Protein AF-A0A8B8KRL4-F1 (afdb_monomer_lite)

pLDDT: mean 75.03, std 17.16, range [32.97, 96.25]

Radius of gyration: 30.26 Å; chains: 1; bounding box: 54×39×83 Å

Foldseek 3Di:
DDPVLVVQLVVCVVVVHDLVVSLVVLCVVQVHNVSSVDDSVVNVVVVVVVVVPPCVVVVVVVVVLVVVCVVAVQKDWDADPPDRPDIDIDGPVVVVLCVLPPPDDDDLDDDDAPLPQPQPPDPPDRSVVSVSVVLVVCCVLVVDSQLSVLVCCLVVPNDDPVRSVVSLVCSCVVSVVVVVPVSVVVVVSSVD

Organism: Abrus precatorius (NCBI:txid3816)

Structure (mmCIF, N/CA/C/O backbone):
data_AF-A0A8B8KRL4-F1
#
_entry.id   AF-A0A8B8KRL4-F1
#
loop_
_atom_site.group_PDB
_atom_site.id
_atom_site.type_symbol
_atom_site.label_atom_id
_atom_site.label_alt_id
_atom_site.label_comp_id
_atom_site.label_asym_id
_atom_site.label_entity_id
_atom_site.label_seq_id
_atom_site.pdbx_PDB_ins_code
_atom_site.Cartn_x
_atom_site.Cartn_y
_atom_site.Cartn_z
_atom_site.occupancy
_atom_site.B_iso_or_equiv
_atom_site.auth_seq_id
_atom_site.auth_comp_id
_atom_site.auth_asym_id
_atom_site.auth_atom_id
_atom_site.pdbx_PDB_model_num
ATOM 1 N N . MET A 1 1 ? 15.594 -4.880 -42.225 1.00 87.44 1 MET A N 1
ATOM 2 C CA . MET A 1 1 ? 16.663 -5.441 -41.367 1.00 87.44 1 MET A CA 1
ATOM 3 C C . MET A 1 1 ? 16.583 -6.958 -41.417 1.00 87.44 1 MET A C 1
ATOM 5 O O . MET A 1 1 ? 15.527 -7.493 -41.097 1.00 87.44 1 MET A O 1
ATOM 9 N N . ASN A 1 2 ? 17.639 -7.628 -41.880 1.00 91.00 2 ASN A N 1
ATOM 10 C CA . ASN A 1 2 ? 17.651 -9.090 -42.008 1.00 91.00 2 ASN A CA 1
ATOM 11 C C . ASN A 1 2 ? 18.110 -9.773 -40.698 1.00 91.00 2 ASN A C 1
ATOM 13 O O . ASN A 1 2 ? 18.531 -9.111 -39.747 1.00 91.00 2 ASN A O 1
ATOM 17 N N . ASP A 1 3 ? 18.044 -11.105 -40.639 1.00 90.81 3 ASP A N 1
ATOM 18 C CA . ASP A 1 3 ? 18.426 -11.870 -39.442 1.00 90.81 3 ASP A CA 1
ATOM 19 C C . ASP A 1 3 ? 19.915 -11.756 -39.079 1.00 90.81 3 ASP A C 1
ATOM 21 O O . ASP A 1 3 ? 20.275 -11.835 -37.899 1.00 90.81 3 ASP A O 1
ATOM 25 N N . GLY A 1 4 ? 20.786 -11.554 -40.071 1.00 93.31 4 GLY A N 1
ATOM 26 C CA . GLY A 1 4 ? 22.212 -11.299 -39.860 1.00 93.31 4 GLY A CA 1
ATOM 27 C C . GLY A 1 4 ? 22.441 -9.980 -39.124 1.00 93.31 4 GLY A C 1
ATOM 28 O O . GLY A 1 4 ? 23.113 -9.959 -38.089 1.00 93.31 4 GLY A O 1
ATOM 29 N N . ASP A 1 5 ? 21.785 -8.914 -39.585 1.00 94.00 5 ASP A N 1
ATOM 30 C CA . ASP A 1 5 ? 21.824 -7.579 -38.982 1.00 94.00 5 ASP A CA 1
ATOM 31 C C . ASP A 1 5 ? 21.312 -7.613 -37.533 1.00 94.00 5 ASP A C 1
ATOM 33 O O . ASP A 1 5 ? 21.940 -7.065 -36.623 1.00 94.00 5 ASP A O 1
ATOM 37 N N . VAL A 1 6 ? 20.207 -8.330 -37.283 1.00 93.62 6 VAL A N 1
ATOM 38 C CA . VAL A 1 6 ? 19.645 -8.521 -35.933 1.00 93.62 6 VAL A CA 1
ATOM 39 C C . VAL A 1 6 ? 20.656 -9.216 -35.014 1.00 93.62 6 VAL A C 1
ATOM 41 O O . VAL A 1 6 ? 20.848 -8.794 -33.869 1.00 93.62 6 VAL A O 1
ATOM 44 N N . LYS A 1 7 ? 21.308 -10.288 -35.487 1.00 95.06 7 LYS A N 1
ATOM 45 C CA . LYS A 1 7 ? 22.305 -11.037 -34.703 1.00 95.06 7 LYS A CA 1
ATOM 46 C C . LYS A 1 7 ? 23.519 -10.170 -34.373 1.00 95.06 7 LYS A C 1
ATOM 48 O O . LYS A 1 7 ? 23.950 -10.164 -33.219 1.00 95.06 7 LYS A O 1
ATOM 53 N N . GLN A 1 8 ? 24.040 -9.422 -35.343 1.00 94.69 8 GLN A N 1
ATOM 54 C CA . GLN A 1 8 ? 25.158 -8.501 -35.136 1.00 94.69 8 GLN A CA 1
ATOM 55 C C . GLN A 1 8 ? 24.797 -7.398 -34.133 1.00 94.69 8 GLN A C 1
ATOM 57 O O . GLN A 1 8 ? 25.520 -7.203 -33.154 1.00 94.69 8 GLN A O 1
ATOM 62 N N . MET A 1 9 ? 23.636 -6.756 -34.301 1.00 95.38 9 MET A N 1
ATOM 63 C CA . MET A 1 9 ? 23.130 -5.747 -33.369 1.00 95.38 9 MET A CA 1
ATOM 64 C C . MET A 1 9 ? 23.056 -6.290 -31.935 1.00 95.38 9 MET A C 1
ATOM 66 O O . MET A 1 9 ? 23.531 -5.646 -31.000 1.00 95.38 9 MET A O 1
ATOM 70 N N . ARG A 1 10 ? 22.481 -7.484 -31.738 1.00 93.38 10 ARG A N 1
ATOM 71 C CA . ARG A 1 10 ? 22.354 -8.103 -30.407 1.00 93.38 10 ARG A CA 1
ATOM 72 C C . ARG A 1 10 ? 23.715 -8.394 -29.768 1.00 93.38 10 ARG A C 1
ATOM 74 O O . ARG A 1 10 ? 23.866 -8.151 -28.573 1.00 93.38 10 ARG A O 1
ATOM 81 N N . ARG A 1 11 ? 24.703 -8.864 -30.543 1.00 95.94 11 ARG A N 1
ATOM 82 C CA . ARG A 1 11 ? 26.077 -9.090 -30.050 1.00 95.94 11 ARG A CA 1
ATOM 83 C C . ARG A 1 11 ? 26.702 -7.791 -29.544 1.00 95.94 11 ARG A C 1
ATOM 85 O O . ARG A 1 11 ? 27.152 -7.747 -28.407 1.00 95.94 11 ARG A O 1
ATOM 92 N N . MET A 1 12 ? 26.646 -6.727 -30.343 1.00 96.06 12 MET A N 1
ATOM 93 C CA . MET A 1 12 ? 27.215 -5.425 -29.978 1.00 96.06 12 MET A CA 1
ATOM 94 C C . MET A 1 12 ? 26.521 -4.807 -28.755 1.00 96.06 12 MET A C 1
ATOM 96 O O . MET A 1 12 ? 27.190 -4.269 -27.875 1.00 96.06 12 MET A O 1
ATOM 100 N N . ARG A 1 13 ? 25.192 -4.950 -28.639 1.00 94.31 13 ARG A N 1
ATOM 101 C CA . ARG A 1 13 ? 24.448 -4.516 -27.441 1.00 94.31 13 ARG A CA 1
ATOM 102 C C . ARG A 1 13 ? 24.833 -5.304 -26.194 1.00 94.31 13 ARG A C 1
ATOM 104 O O . ARG A 1 13 ? 24.949 -4.712 -25.128 1.00 94.31 13 ARG A O 1
ATOM 111 N N . LYS A 1 14 ? 25.037 -6.621 -26.313 1.00 93.50 14 LYS A N 1
ATOM 112 C CA . LYS A 1 14 ? 25.477 -7.466 -25.191 1.00 93.50 14 LYS A CA 1
ATOM 113 C C . LYS A 1 14 ? 26.867 -7.061 -24.686 1.00 93.50 14 LYS A C 1
ATOM 115 O O . LYS A 1 14 ? 27.137 -7.197 -23.501 1.00 93.50 14 LYS A O 1
ATOM 120 N N . SER A 1 15 ? 27.704 -6.505 -25.560 1.00 95.06 15 SER A N 1
ATOM 121 C CA . SER A 1 15 ? 28.993 -5.890 -25.216 1.00 95.06 15 SER A CA 1
ATOM 122 C C . SER A 1 15 ? 28.884 -4.453 -24.677 1.00 95.06 15 SER A C 1
ATOM 124 O O . SER A 1 15 ? 29.903 -3.792 -24.521 1.00 95.06 15 SER A O 1
ATOM 126 N N . GLY A 1 16 ? 27.674 -3.945 -24.415 1.00 93.44 16 GLY A N 1
ATOM 127 C CA . GLY A 1 16 ? 27.451 -2.620 -23.826 1.00 93.44 16 GLY A CA 1
ATOM 128 C C . GLY A 1 16 ? 27.490 -1.450 -24.813 1.00 93.44 16 GLY A C 1
ATOM 129 O O . GLY A 1 16 ? 27.423 -0.298 -24.391 1.00 93.44 16 GLY A O 1
ATOM 130 N N . ILE A 1 17 ? 27.575 -1.703 -26.124 1.00 94.94 17 ILE A N 1
ATOM 131 C CA . ILE A 1 17 ? 27.647 -0.630 -27.121 1.00 94.94 17 ILE A CA 1
ATOM 132 C C . ILE A 1 17 ? 26.264 0.034 -27.270 1.00 94.94 17 ILE A C 1
ATOM 134 O O . ILE A 1 17 ? 25.274 -0.664 -27.526 1.00 94.94 17 ILE A O 1
ATOM 138 N N . PRO A 1 18 ? 26.164 1.374 -27.169 1.00 95.12 18 PRO A N 1
ATOM 139 C CA . PRO A 1 18 ? 24.905 2.084 -27.369 1.00 95.12 18 PRO A CA 1
ATOM 140 C C . PRO A 1 18 ? 24.314 1.848 -28.765 1.00 95.12 18 PRO A C 1
ATOM 142 O O . PRO A 1 18 ? 25.020 1.927 -29.770 1.00 95.12 18 PRO A O 1
ATOM 145 N N . THR A 1 19 ? 22.995 1.642 -28.853 1.00 92.88 19 THR A N 1
ATOM 146 C CA . THR A 1 19 ? 22.284 1.353 -30.116 1.00 92.88 19 THR A CA 1
ATOM 147 C C . THR A 1 19 ? 22.549 2.389 -31.213 1.00 92.88 19 THR A C 1
ATOM 149 O O . THR A 1 19 ? 22.645 2.033 -32.385 1.00 92.88 19 THR A O 1
ATOM 152 N N . CYS A 1 20 ? 22.722 3.665 -30.851 1.00 92.50 20 CYS A N 1
ATOM 153 C CA . CYS A 1 20 ? 23.074 4.713 -31.807 1.00 92.50 20 CYS A CA 1
ATOM 154 C C . CYS A 1 20 ? 24.435 4.461 -32.476 1.00 92.50 20 CYS A C 1
ATOM 156 O O . CYS A 1 20 ? 24.520 4.553 -33.694 1.00 92.50 20 CYS A O 1
ATOM 158 N N . LYS A 1 21 ? 25.453 4.053 -31.709 1.00 95.88 21 LYS A N 1
ATOM 159 C CA . LYS A 1 21 ? 26.796 3.729 -32.213 1.00 95.88 21 LYS A CA 1
ATOM 160 C C . LYS A 1 21 ? 26.823 2.442 -33.028 1.00 95.88 21 LYS A C 1
ATOM 162 O O . LYS A 1 21 ? 27.604 2.319 -33.964 1.00 95.88 21 LYS A O 1
ATOM 167 N N . ILE A 1 22 ? 25.939 1.500 -32.710 1.00 96.25 22 ILE A N 1
ATOM 168 C CA . ILE A 1 22 ? 25.748 0.293 -33.520 1.00 96.25 22 ILE A CA 1
ATOM 169 C C . ILE A 1 22 ? 25.203 0.664 -34.904 1.00 96.25 22 ILE A C 1
ATOM 171 O O . ILE A 1 22 ? 25.686 0.139 -35.902 1.00 96.25 22 ILE A O 1
ATOM 175 N N . TYR A 1 23 ? 24.234 1.581 -34.978 1.00 95.62 23 TYR A N 1
ATOM 176 C CA . TYR A 1 23 ? 23.728 2.066 -36.264 1.00 95.62 23 TYR A CA 1
ATOM 177 C C . TYR A 1 23 ? 24.830 2.744 -37.082 1.00 95.62 23 TYR A C 1
ATOM 179 O O . TYR A 1 23 ? 25.017 2.405 -38.247 1.00 95.62 23 TYR A O 1
ATOM 187 N N . ASP A 1 24 ? 25.610 3.626 -36.453 1.00 95.56 24 ASP A N 1
ATOM 188 C CA . ASP A 1 24 ? 26.731 4.300 -37.115 1.00 95.56 24 ASP A CA 1
ATOM 189 C C . ASP A 1 24 ? 27.759 3.277 -37.650 1.00 95.56 24 ASP A C 1
ATOM 191 O O . ASP A 1 24 ? 28.243 3.410 -38.769 1.00 95.56 24 ASP A O 1
ATOM 195 N N . SER A 1 25 ? 28.014 2.184 -36.918 1.00 95.31 25 SER A N 1
ATOM 196 C CA . SER A 1 25 ? 28.868 1.081 -37.387 1.00 95.31 25 SER A CA 1
ATOM 197 C C . SER A 1 25 ? 28.324 0.379 -38.636 1.00 95.31 25 SER A C 1
ATOM 199 O O . SER A 1 25 ? 29.117 -0.028 -39.484 1.00 95.31 25 SER A O 1
ATOM 201 N N . PHE A 1 26 ? 27.006 0.202 -38.770 1.00 95.31 26 PHE A N 1
ATOM 202 C CA . PHE A 1 26 ? 26.416 -0.382 -39.982 1.00 95.31 26 PHE A CA 1
ATOM 203 C C . PHE A 1 26 ? 26.579 0.543 -41.188 1.00 95.31 26 PHE A C 1
ATOM 205 O O . PHE A 1 26 ? 26.858 0.073 -42.290 1.00 95.31 26 PHE A O 1
ATOM 212 N N . VAL A 1 27 ? 26.459 1.853 -40.966 1.00 94.62 27 VAL A N 1
ATOM 213 C CA . VAL A 1 27 ? 26.687 2.881 -41.988 1.00 94.62 27 VAL A CA 1
ATOM 214 C C . VAL A 1 27 ? 28.147 2.868 -42.431 1.00 94.62 27 VAL A C 1
ATOM 216 O O . VAL A 1 27 ? 28.416 2.802 -43.626 1.00 94.62 27 VAL A O 1
ATOM 219 N N . SER A 1 28 ? 29.096 2.840 -41.489 1.00 93.88 28 SER A N 1
ATOM 220 C CA . SER A 1 28 ? 30.526 2.757 -41.808 1.00 93.88 28 SER A CA 1
ATOM 221 C C . SER A 1 28 ? 30.886 1.489 -42.588 1.00 93.88 28 SER A C 1
ATOM 223 O O . SER A 1 28 ? 31.696 1.555 -43.505 1.00 93.88 28 SER A O 1
ATOM 225 N N . GLN A 1 29 ? 30.274 0.344 -42.267 1.00 92.25 29 GLN A N 1
ATOM 226 C CA . GLN A 1 29 ? 30.518 -0.922 -42.975 1.00 92.25 29 GLN A CA 1
ATOM 227 C C . GLN A 1 29 ? 29.965 -0.934 -44.404 1.00 92.25 29 GLN A C 1
ATOM 229 O O . GLN A 1 29 ? 30.508 -1.624 -45.261 1.00 92.25 29 GLN A O 1
ATOM 234 N N . ARG A 1 30 ? 28.874 -0.205 -44.657 1.00 92.56 30 ARG A N 1
ATOM 235 C CA . ARG A 1 30 ? 28.163 -0.216 -45.946 1.00 92.56 30 ARG A CA 1
ATOM 236 C C . ARG A 1 30 ? 28.390 1.039 -46.788 1.00 92.56 30 ARG A C 1
ATOM 238 O O . ARG A 1 30 ? 27.890 1.126 -47.903 1.00 92.56 30 ARG A O 1
ATOM 245 N N . GLY A 1 31 ? 29.147 2.000 -46.268 1.00 88.94 31 GLY A N 1
ATOM 246 C CA . GLY A 1 31 ? 29.600 3.194 -46.978 1.00 88.94 31 GLY A CA 1
ATOM 247 C C . GLY A 1 31 ? 28.604 4.355 -47.017 1.00 88.94 31 GLY A C 1
ATOM 248 O O . GLY A 1 31 ? 29.015 5.478 -47.290 1.00 88.94 31 GLY A O 1
ATOM 249 N N . SER A 1 32 ? 27.320 4.142 -46.721 1.00 89.44 32 SER A N 1
ATOM 250 C CA . SER A 1 32 ? 26.334 5.224 -46.622 1.00 89.44 32 SER A CA 1
ATOM 251 C C . SER A 1 32 ? 25.095 4.803 -45.835 1.00 89.44 32 SER A C 1
ATOM 253 O O . SER A 1 32 ? 24.870 3.616 -45.597 1.00 89.44 32 SER A O 1
ATOM 255 N N . TYR A 1 33 ? 24.278 5.783 -45.435 1.00 87.62 33 TYR A N 1
ATOM 256 C CA . TYR A 1 33 ? 23.012 5.540 -44.740 1.00 87.62 33 TYR A CA 1
ATOM 257 C C . TYR A 1 33 ? 21.995 4.801 -45.623 1.00 87.62 33 TYR A C 1
ATOM 259 O O . TYR A 1 33 ? 21.309 3.903 -45.135 1.00 87.62 33 TYR A O 1
ATOM 267 N N . ASP A 1 34 ? 21.949 5.112 -46.919 1.00 89.06 34 ASP A N 1
ATOM 268 C CA . ASP A 1 34 ? 20.988 4.520 -47.857 1.00 89.06 34 ASP A CA 1
ATOM 269 C C . ASP A 1 34 ? 21.285 3.038 -48.138 1.00 89.06 34 ASP A C 1
ATOM 271 O O . ASP A 1 34 ? 20.371 2.229 -48.291 1.00 89.06 34 ASP A O 1
ATOM 275 N N . MET A 1 35 ? 22.564 2.644 -48.104 1.00 89.50 35 MET A N 1
ATOM 276 C CA . MET A 1 35 ? 22.998 1.255 -48.315 1.00 89.50 35 MET A CA 1
ATOM 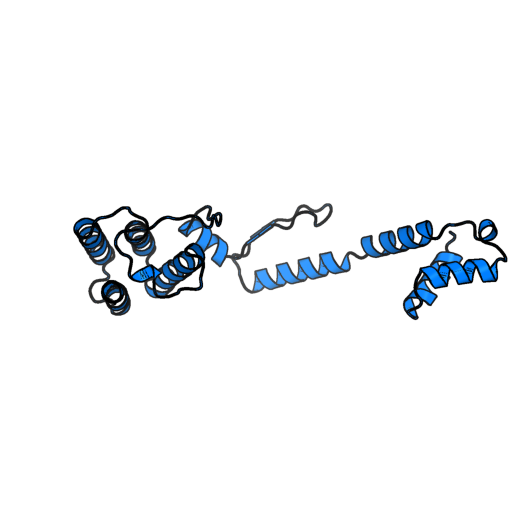277 C C . MET A 1 35 ? 22.699 0.325 -47.120 1.00 89.50 35 MET A C 1
ATOM 279 O O . MET A 1 35 ? 22.817 -0.901 -47.221 1.00 89.50 35 MET A O 1
ATOM 283 N N . VAL A 1 36 ? 22.296 0.865 -45.962 1.00 89.06 36 VAL A N 1
ATOM 284 C CA . VAL A 1 36 ? 21.963 0.062 -44.769 1.00 89.06 36 VAL A CA 1
ATOM 285 C C . VAL A 1 36 ? 20.625 -0.673 -44.918 1.00 89.06 36 VAL A C 1
ATOM 287 O O . VAL A 1 36 ? 20.452 -1.761 -44.365 1.00 89.06 36 VAL A O 1
ATOM 290 N N . GLY A 1 37 ? 19.681 -0.151 -45.703 1.00 90.94 37 GLY A N 1
ATOM 291 C CA . GLY A 1 37 ? 18.402 -0.831 -45.964 1.00 90.94 37 GLY A CA 1
ATOM 292 C C . GLY A 1 37 ? 17.499 -1.003 -44.729 1.00 90.94 37 GLY A C 1
ATOM 293 O O . GLY A 1 37 ? 16.584 -1.830 -44.728 1.00 90.94 37 GLY A O 1
ATOM 294 N N . PHE A 1 38 ? 17.769 -0.268 -43.649 1.00 93.00 38 PHE A N 1
ATOM 295 C CA . PHE A 1 38 ? 16.891 -0.080 -42.495 1.00 93.00 38 PHE A CA 1
ATOM 296 C C . PHE A 1 38 ? 17.307 1.185 -41.750 1.00 93.00 38 PHE A C 1
ATOM 298 O O . PHE A 1 38 ? 18.461 1.604 -41.815 1.00 93.00 38 PHE A O 1
ATOM 305 N N . CYS A 1 39 ? 16.376 1.781 -41.016 1.00 92.56 39 CYS A N 1
ATOM 306 C CA . CYS A 1 39 ? 16.647 2.987 -40.250 1.00 92.56 39 CYS A CA 1
ATOM 307 C C . CYS A 1 39 ? 16.939 2.670 -38.779 1.00 92.56 39 CYS A C 1
ATOM 309 O O . CYS A 1 39 ? 16.610 1.607 -38.245 1.00 92.56 39 CYS A O 1
ATOM 311 N N . LYS A 1 40 ? 17.500 3.652 -38.070 1.00 92.75 40 LYS A N 1
ATOM 312 C CA . LYS A 1 40 ? 17.739 3.573 -36.622 1.00 92.75 40 LYS A CA 1
ATOM 313 C C . LYS A 1 40 ? 16.460 3.225 -35.840 1.00 92.75 40 LYS A C 1
ATOM 315 O O . LYS A 1 40 ? 16.521 2.480 -34.864 1.00 92.75 40 LYS A O 1
ATOM 320 N N . LYS A 1 41 ? 15.290 3.706 -36.285 1.00 93.25 41 LYS A N 1
ATOM 321 C CA . LYS A 1 41 ? 13.985 3.396 -35.672 1.00 93.25 41 LYS A CA 1
ATOM 322 C C . LYS A 1 41 ? 13.647 1.904 -35.757 1.00 93.25 41 LYS A C 1
ATOM 324 O O . LYS A 1 41 ? 13.111 1.365 -34.795 1.00 93.25 41 LYS A O 1
ATOM 329 N N . ASP A 1 42 ? 14.020 1.216 -36.835 1.00 93.69 42 ASP A N 1
ATOM 330 C CA . ASP A 1 42 ? 13.779 -0.225 -36.986 1.00 93.69 42 ASP A CA 1
ATOM 331 C C . ASP A 1 42 ? 14.556 -1.046 -35.952 1.00 93.69 42 ASP A C 1
ATOM 333 O O . ASP A 1 42 ? 14.025 -2.014 -35.402 1.00 93.69 42 ASP A O 1
ATOM 337 N N . MET A 1 43 ? 15.780 -0.621 -35.616 1.00 94.44 43 MET A N 1
ATOM 338 C CA . MET A 1 43 ? 16.553 -1.222 -34.525 1.00 94.44 43 MET A CA 1
ATOM 339 C C . MET A 1 43 ? 15.842 -1.048 -33.181 1.00 94.44 43 MET A C 1
ATOM 341 O O . MET A 1 43 ? 15.673 -2.023 -32.452 1.00 94.44 43 MET A O 1
ATOM 345 N N . TYR A 1 44 ? 15.379 0.164 -32.856 1.00 93.31 44 TYR A N 1
ATOM 346 C CA . TYR A 1 44 ? 14.639 0.415 -31.613 1.00 93.31 44 TYR A CA 1
ATOM 347 C C . TYR A 1 44 ? 13.320 -0.363 -31.552 1.00 93.31 44 TYR A C 1
ATOM 349 O O . TYR A 1 44 ? 13.032 -0.985 -30.532 1.00 93.31 44 TYR A O 1
ATOM 357 N N . ASN A 1 45 ? 1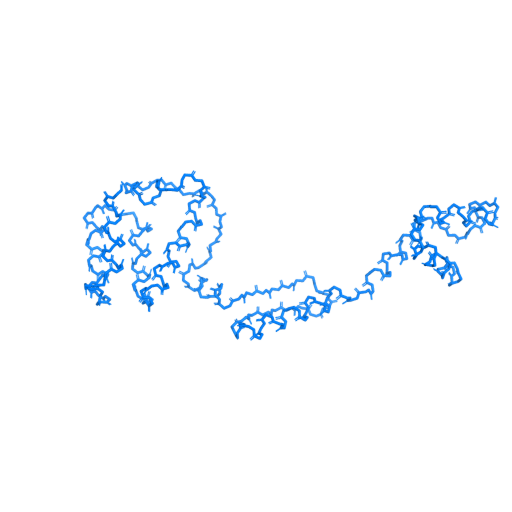2.567 -0.422 -32.651 1.00 91.81 45 ASN A N 1
ATOM 358 C CA . ASN A 1 45 ? 11.344 -1.220 -32.750 1.00 91.81 45 ASN A CA 1
ATOM 359 C C . ASN A 1 45 ? 11.623 -2.712 -32.522 1.00 91.81 45 ASN A C 1
ATOM 361 O O . ASN A 1 45 ? 10.846 -3.396 -31.854 1.00 91.81 45 ASN A O 1
ATOM 365 N N . LYS A 1 46 ? 12.738 -3.229 -33.053 1.00 91.44 46 LYS A N 1
ATOM 366 C CA . LYS A 1 46 ? 13.146 -4.620 -32.843 1.00 91.44 46 LYS A CA 1
ATOM 367 C C . LYS A 1 46 ? 13.538 -4.884 -31.391 1.00 91.44 46 LYS A C 1
ATOM 369 O O . LYS A 1 46 ? 13.132 -5.903 -30.844 1.00 91.44 46 LYS A O 1
ATOM 374 N N . ILE A 1 47 ? 14.282 -3.970 -30.770 1.00 90.06 47 ILE A N 1
ATOM 375 C CA . ILE A 1 47 ? 14.658 -4.049 -29.352 1.00 90.06 47 ILE A CA 1
ATOM 376 C C . ILE A 1 47 ? 13.413 -4.053 -28.465 1.00 90.06 47 ILE A C 1
ATOM 378 O O . ILE A 1 47 ? 13.315 -4.873 -27.560 1.00 90.06 47 ILE A O 1
ATOM 382 N N . GLU A 1 48 ? 12.453 -3.178 -28.747 1.00 84.31 48 GLU A N 1
ATOM 383 C CA . GLU A 1 48 ? 11.203 -3.106 -27.996 1.00 84.31 48 GLU A CA 1
ATOM 384 C C . GLU A 1 48 ? 10.347 -4.363 -28.195 1.00 84.31 48 GLU A C 1
ATOM 386 O O . GLU A 1 48 ? 9.778 -4.877 -27.236 1.00 84.31 48 GLU A O 1
ATOM 391 N N . ARG A 1 49 ? 10.297 -4.921 -29.413 1.00 84.62 49 ARG A N 1
ATOM 392 C CA . ARG A 1 49 ? 9.625 -6.204 -29.668 1.00 84.62 49 ARG A CA 1
ATOM 393 C C . ARG A 1 49 ? 10.294 -7.354 -28.912 1.00 84.62 49 ARG A C 1
ATOM 395 O O . ARG A 1 49 ? 9.593 -8.189 -28.354 1.00 84.62 49 ARG A O 1
ATOM 402 N N . ASP A 1 50 ? 11.624 -7.387 -28.882 1.00 82.50 50 ASP A N 1
ATOM 403 C CA . ASP A 1 50 ? 12.380 -8.389 -28.128 1.00 82.50 50 ASP A CA 1
ATOM 404 C C . ASP A 1 50 ? 12.149 -8.232 -26.607 1.00 82.50 50 ASP A C 1
ATOM 406 O O . ASP A 1 50 ? 12.007 -9.238 -25.921 1.00 82.50 50 ASP A O 1
ATOM 410 N N . ARG A 1 51 ? 12.031 -6.996 -26.093 1.00 76.88 51 ARG A N 1
ATOM 411 C CA . ARG A 1 51 ? 11.687 -6.709 -24.686 1.00 76.88 51 ARG A CA 1
ATOM 412 C C . ARG A 1 51 ? 10.269 -7.166 -24.336 1.00 76.88 51 ARG A C 1
ATOM 414 O O . ARG A 1 51 ? 10.065 -7.788 -23.307 1.00 76.88 51 ARG A O 1
ATOM 421 N N . ARG A 1 52 ? 9.294 -6.903 -25.210 1.00 70.88 52 ARG A N 1
ATOM 422 C CA . ARG A 1 52 ? 7.890 -7.313 -25.013 1.00 70.88 52 ARG A CA 1
ATOM 423 C C . ARG A 1 52 ? 7.670 -8.823 -25.094 1.00 70.88 52 ARG A C 1
ATOM 425 O O . ARG A 1 52 ? 6.678 -9.297 -24.566 1.00 70.88 52 ARG A O 1
ATOM 432 N N . GLY A 1 53 ? 8.550 -9.558 -25.774 1.00 65.00 53 GLY A N 1
ATOM 433 C CA . GLY A 1 53 ? 8.511 -11.023 -25.831 1.00 65.00 53 GLY A CA 1
ATOM 434 C C . GLY A 1 53 ? 9.206 -11.712 -24.652 1.00 65.00 53 GLY A C 1
ATOM 435 O O . GLY A 1 53 ? 9.239 -12.940 -24.604 1.00 65.00 53 GLY A O 1
ATOM 436 N N . GLN A 1 54 ? 9.802 -10.952 -23.729 1.00 62.69 54 GLN A N 1
ATOM 437 C CA . GLN A 1 54 ? 10.339 -11.486 -22.485 1.00 62.69 54 GLN A CA 1
ATOM 438 C C . GLN A 1 54 ? 9.241 -11.446 -21.418 1.00 62.69 54 GLN A C 1
ATOM 440 O O . GLN A 1 54 ? 9.166 -10.509 -20.634 1.00 62.69 54 GLN A O 1
ATOM 445 N N . ASP A 1 55 ? 8.440 -12.510 -21.333 1.00 61.22 55 ASP A N 1
ATOM 446 C CA . ASP A 1 55 ? 7.482 -12.754 -20.233 1.00 61.22 55 ASP A CA 1
ATOM 447 C C . ASP A 1 55 ? 8.167 -12.961 -18.861 1.00 61.22 55 ASP A C 1
ATOM 449 O O . ASP A 1 55 ? 7.558 -13.487 -17.931 1.00 61.22 55 ASP A O 1
ATOM 453 N N . GLY A 1 56 ? 9.452 -12.618 -18.728 1.00 65.56 56 GLY A N 1
ATOM 454 C CA . GLY A 1 56 ? 10.222 -12.804 -17.501 1.00 65.56 56 GLY A CA 1
ATOM 455 C C . GLY A 1 56 ? 9.562 -12.085 -16.331 1.00 65.56 56 GLY A C 1
ATOM 456 O O . GLY A 1 56 ? 9.253 -12.720 -15.332 1.00 65.56 56 GLY A O 1
ATOM 457 N N . ASP A 1 57 ? 9.234 -10.805 -16.503 1.00 70.81 57 ASP A N 1
ATOM 458 C CA . ASP A 1 57 ? 8.645 -9.991 -15.434 1.00 70.81 57 ASP A CA 1
ATOM 459 C C . ASP A 1 57 ? 7.251 -10.492 -15.027 1.00 70.81 57 ASP A C 1
ATOM 461 O O . ASP A 1 57 ? 6.900 -10.472 -13.851 1.00 70.81 57 ASP A O 1
ATOM 465 N N . VAL A 1 58 ? 6.476 -11.011 -15.984 1.00 71.31 58 VAL A N 1
ATOM 466 C CA . VAL A 1 58 ? 5.148 -11.588 -15.732 1.00 71.31 58 VAL A CA 1
ATOM 467 C C . VAL A 1 58 ? 5.257 -12.882 -14.930 1.00 71.31 58 VAL A C 1
ATOM 469 O O . VAL A 1 58 ? 4.551 -13.047 -13.939 1.00 71.31 58 VAL A O 1
ATOM 472 N N . LYS A 1 59 ? 6.163 -13.782 -15.323 1.00 71.88 59 LYS A N 1
ATOM 473 C CA . LYS A 1 59 ? 6.373 -15.060 -14.630 1.00 71.88 59 LYS A CA 1
ATOM 474 C C . LYS A 1 59 ? 6.973 -14.867 -13.243 1.00 71.88 59 LYS A C 1
ATOM 476 O O . LYS A 1 59 ? 6.641 -15.616 -12.331 1.00 71.88 59 LYS A O 1
ATOM 481 N N . GLU A 1 60 ? 7.847 -13.881 -13.066 1.00 77.62 60 GLU A N 1
ATOM 482 C CA . GLU A 1 60 ? 8.380 -13.548 -11.744 1.00 77.62 60 GLU A CA 1
ATOM 483 C C . GLU A 1 60 ? 7.315 -12.896 -10.852 1.00 77.62 60 GLU A C 1
ATOM 485 O O . GLU A 1 60 ? 7.201 -13.266 -9.684 1.00 77.62 60 GLU A O 1
ATOM 490 N N . ALA A 1 61 ? 6.468 -12.012 -11.393 1.00 76.50 61 ALA A N 1
ATOM 491 C CA . ALA A 1 61 ? 5.324 -11.466 -10.660 1.00 76.50 61 ALA A CA 1
ATOM 492 C C . ALA A 1 61 ? 4.319 -12.562 -10.261 1.00 76.50 61 ALA A C 1
ATOM 494 O O . ALA A 1 61 ? 3.839 -12.581 -9.130 1.00 76.50 61 ALA A O 1
ATOM 495 N N . GLU A 1 62 ? 4.044 -13.512 -11.154 1.00 76.12 62 GLU A N 1
ATOM 496 C CA . GLU A 1 62 ? 3.191 -14.669 -10.875 1.00 76.12 62 GLU A CA 1
ATOM 497 C C . GLU A 1 62 ? 3.779 -15.551 -9.765 1.00 76.12 62 GLU A C 1
ATOM 499 O O . GLU A 1 62 ? 3.095 -15.846 -8.785 1.00 76.12 62 GLU A O 1
ATOM 504 N N . LYS A 1 63 ? 5.068 -15.910 -9.848 1.00 81.62 63 LYS A N 1
ATOM 505 C CA . LYS A 1 63 ? 5.764 -16.648 -8.778 1.00 81.62 63 LYS A CA 1
ATOM 506 C C . LYS A 1 63 ? 5.715 -15.907 -7.449 1.00 81.62 63 LYS A C 1
ATOM 508 O O . LYS A 1 63 ? 5.525 -16.535 -6.408 1.00 81.62 63 LYS A O 1
ATOM 513 N N . PHE A 1 64 ? 5.884 -14.588 -7.471 1.00 81.25 64 PHE A N 1
ATOM 514 C CA . PHE A 1 64 ? 5.806 -13.764 -6.274 1.00 81.25 64 PHE A CA 1
ATOM 515 C C . PHE A 1 64 ? 4.403 -13.807 -5.652 1.00 81.25 64 PHE A C 1
ATOM 517 O O . PHE A 1 64 ? 4.286 -14.066 -4.455 1.00 81.25 64 PHE A O 1
ATOM 524 N N . LEU A 1 65 ? 3.343 -13.655 -6.451 1.00 80.19 65 LEU A N 1
ATOM 525 C CA . LEU A 1 65 ? 1.954 -13.745 -5.984 1.00 80.19 65 LEU A CA 1
ATOM 526 C C . LEU A 1 65 ? 1.622 -15.140 -5.435 1.00 80.19 65 LEU A C 1
ATOM 528 O O . LEU A 1 65 ? 1.035 -15.254 -4.361 1.00 80.19 65 LEU A O 1
ATOM 532 N N . ILE A 1 66 ? 2.082 -16.201 -6.102 1.00 80.62 66 ILE A N 1
ATOM 533 C CA . ILE A 1 66 ? 1.978 -17.578 -5.599 1.00 80.62 66 ILE A CA 1
ATOM 534 C C . ILE A 1 66 ? 2.701 -17.712 -4.248 1.00 80.62 66 ILE A C 1
ATOM 536 O O . ILE A 1 66 ? 2.158 -18.286 -3.305 1.00 80.62 66 ILE A O 1
ATOM 540 N N . SER A 1 67 ? 3.905 -17.143 -4.117 1.00 83.44 67 SER A N 1
ATOM 541 C CA . SER A 1 67 ? 4.670 -17.171 -2.863 1.00 83.44 67 SER A CA 1
ATOM 542 C C . SER A 1 67 ? 3.977 -16.429 -1.717 1.00 83.44 67 SER A C 1
ATOM 544 O O . SER A 1 67 ? 4.098 -16.836 -0.561 1.00 83.44 67 SER A O 1
ATOM 546 N N . LEU A 1 68 ? 3.234 -15.362 -2.027 1.00 80.81 68 LEU A N 1
ATOM 547 C CA . LEU A 1 68 ? 2.415 -14.647 -1.054 1.00 80.81 68 LEU A CA 1
ATOM 548 C C . LEU A 1 68 ? 1.219 -15.496 -0.618 1.00 80.81 68 LEU A C 1
ATOM 550 O O . LEU A 1 68 ? 0.947 -15.551 0.577 1.00 80.81 68 LEU A O 1
ATOM 554 N N . GLY A 1 69 ? 0.576 -16.225 -1.536 1.00 79.19 69 GLY A N 1
ATOM 555 C CA . GLY A 1 69 ? -0.542 -17.120 -1.208 1.00 79.19 69 GLY A CA 1
ATOM 556 C C . GLY A 1 69 ? -0.155 -18.255 -0.253 1.00 79.19 69 GLY A C 1
ATOM 557 O O . GLY A 1 69 ? -0.954 -18.664 0.583 1.00 79.19 69 GLY A O 1
ATOM 558 N N . PHE A 1 70 ? 1.097 -18.723 -0.300 1.00 80.56 70 PHE A N 1
ATOM 559 C CA . PHE A 1 70 ? 1.607 -19.682 0.689 1.00 80.56 70 PHE A CA 1
ATOM 560 C C . PHE A 1 70 ? 1.752 -19.092 2.098 1.00 80.56 70 PHE A C 1
ATOM 562 O O . PHE A 1 70 ? 1.666 -19.829 3.079 1.00 80.56 70 PHE A O 1
ATOM 569 N N . LYS A 1 71 ? 2.013 -17.786 2.210 1.00 82.69 71 LYS A N 1
ATOM 570 C CA . LYS A 1 71 ? 2.170 -17.092 3.499 1.00 82.69 71 LYS A CA 1
ATOM 571 C C . LYS A 1 71 ? 0.838 -16.607 4.055 1.00 82.69 71 LYS A C 1
ATOM 573 O O . LYS A 1 71 ? 0.665 -16.587 5.269 1.00 82.69 71 LYS A O 1
ATOM 578 N N . ASP A 1 72 ? -0.075 -16.226 3.173 1.00 80.19 72 ASP A N 1
ATOM 579 C CA . ASP A 1 72 ? -1.407 -15.757 3.511 1.00 80.19 72 ASP A CA 1
ATOM 580 C C . ASP A 1 72 ? -2.466 -16.575 2.756 1.00 80.19 72 ASP A C 1
ATOM 582 O O . ASP A 1 72 ? -2.776 -16.273 1.600 1.00 80.19 72 ASP A O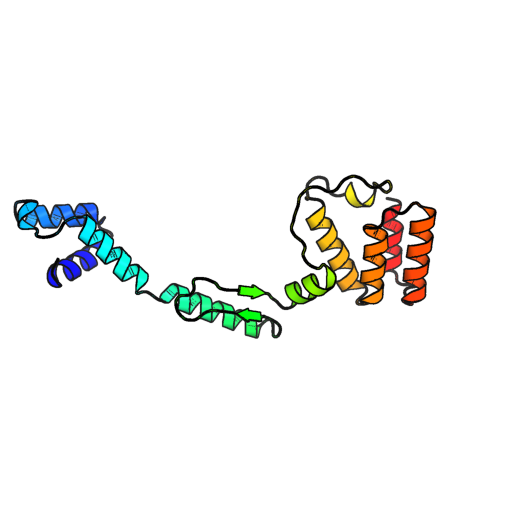 1
ATOM 586 N N . PRO A 1 73 ? -3.062 -17.589 3.411 1.00 81.44 73 PRO A N 1
ATOM 587 C CA . PRO A 1 73 ? -4.110 -18.419 2.820 1.00 81.44 73 PRO A CA 1
ATOM 588 C C . PRO A 1 73 ? -5.362 -17.651 2.380 1.00 81.44 73 PRO A C 1
ATOM 590 O O . PRO A 1 73 ? -6.196 -18.212 1.673 1.00 81.44 73 PRO A O 1
ATOM 593 N N . LYS A 1 74 ? -5.532 -16.399 2.825 1.00 79.25 74 LYS A N 1
ATOM 594 C CA . LYS A 1 74 ? -6.657 -15.536 2.457 1.00 79.25 74 LYS A CA 1
ATOM 595 C C . LYS A 1 74 ? -6.318 -14.566 1.324 1.00 79.25 74 LYS A C 1
ATOM 597 O O . LYS A 1 74 ? -7.194 -13.803 0.927 1.00 79.25 74 LYS A O 1
ATOM 602 N N . LEU A 1 75 ? -5.095 -14.587 0.788 1.00 81.00 75 LEU A N 1
ATOM 603 C CA . LEU A 1 75 ? -4.714 -13.754 -0.350 1.00 81.00 75 LEU A CA 1
ATOM 604 C C . LEU A 1 75 ? -5.655 -14.009 -1.535 1.00 81.00 75 LEU A C 1
ATOM 606 O O . LEU A 1 75 ? -5.732 -15.120 -2.062 1.00 81.00 75 LEU A O 1
ATOM 610 N N . TYR A 1 76 ? -6.326 -12.959 -1.994 1.00 78.44 76 TYR A N 1
ATOM 611 C CA . TYR A 1 76 ? -7.072 -12.980 -3.243 1.00 78.44 76 TYR A CA 1
ATOM 612 C C . TYR A 1 76 ? -6.203 -12.411 -4.363 1.00 78.44 76 TYR A C 1
ATOM 614 O O . TYR A 1 76 ? -5.559 -11.376 -4.193 1.00 78.44 76 TYR A O 1
ATOM 622 N N . CYS A 1 77 ? -6.199 -13.073 -5.521 1.00 72.44 77 CYS A N 1
ATOM 623 C CA . CYS A 1 77 ? -5.523 -12.597 -6.723 1.00 72.44 77 CYS A CA 1
ATOM 624 C C . CYS A 1 77 ? -6.380 -12.883 -7.964 1.00 72.44 77 CYS A C 1
ATOM 626 O O . CYS A 1 77 ? -6.534 -14.034 -8.370 1.00 72.44 77 CYS A O 1
ATOM 628 N N . GLY A 1 78 ? -6.900 -11.832 -8.598 1.00 68.06 78 GLY A N 1
ATOM 629 C CA . GLY A 1 78 ? -7.606 -11.901 -9.875 1.00 68.06 78 GLY A CA 1
ATOM 630 C C . GLY A 1 78 ? -6.741 -11.348 -11.007 1.00 68.06 78 GLY A C 1
ATOM 631 O O . GLY A 1 78 ? -6.277 -10.209 -10.935 1.00 68.06 78 GLY A O 1
ATOM 632 N N . HIS A 1 79 ? -6.535 -12.128 -12.071 1.00 61.53 79 HIS A N 1
ATOM 633 C CA . HIS A 1 79 ? -5.858 -11.661 -13.284 1.00 61.53 79 HIS A CA 1
ATOM 634 C C . HIS A 1 79 ? -6.649 -12.051 -14.542 1.00 61.53 79 HIS A C 1
ATOM 636 O O . HIS A 1 79 ? -7.223 -13.136 -14.617 1.00 61.53 79 HIS A O 1
ATOM 642 N N . LYS A 1 80 ? -6.677 -11.173 -15.556 1.00 50.72 80 LYS A N 1
ATOM 643 C CA . LYS A 1 80 ? -7.238 -11.492 -16.881 1.00 50.72 80 LYS A CA 1
ATOM 644 C C . LYS A 1 80 ? -6.102 -11.919 -17.813 1.00 50.72 80 LYS A C 1
ATOM 646 O O . LYS A 1 80 ? -5.225 -11.120 -18.137 1.00 50.72 80 LYS A O 1
ATOM 651 N N . VAL A 1 81 ? -6.112 -13.191 -18.210 1.00 52.88 81 VAL A N 1
ATOM 652 C CA . VAL A 1 81 ? -5.097 -13.819 -19.071 1.00 52.88 81 VAL A CA 1
ATOM 653 C C . VAL A 1 81 ? -5.299 -13.367 -20.518 1.00 52.88 81 VAL A C 1
ATOM 655 O O . VAL A 1 81 ? -5.989 -14.020 -21.288 1.00 52.88 81 VAL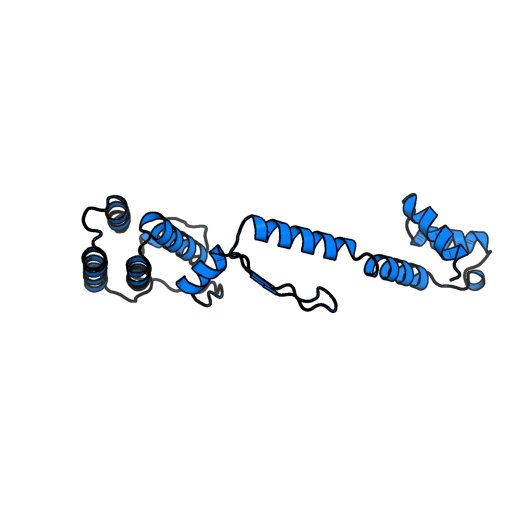 A O 1
ATOM 658 N N . ASP A 1 82 ? -4.728 -12.224 -20.881 1.00 51.50 82 ASP A N 1
ATOM 659 C CA . ASP A 1 82 ? -4.377 -11.962 -22.293 1.00 51.50 82 ASP A CA 1
ATOM 660 C C . ASP A 1 82 ? -3.212 -10.967 -22.450 1.00 51.50 82 ASP A C 1
ATOM 662 O O . ASP A 1 82 ? -2.583 -10.844 -23.496 1.00 51.50 82 ASP A O 1
ATOM 666 N N . ARG A 1 83 ? -2.896 -10.273 -21.358 1.00 52.31 83 ARG A N 1
ATOM 667 C CA . ARG A 1 83 ? -1.641 -9.624 -20.958 1.00 52.31 83 ARG A CA 1
ATOM 668 C C . ARG A 1 83 ? -1.887 -9.242 -19.505 1.00 52.31 83 ARG A C 1
ATOM 670 O O . ARG A 1 83 ? -3.024 -8.925 -19.168 1.00 52.31 83 ARG A O 1
ATOM 677 N N . LEU A 1 84 ? -0.865 -9.244 -18.660 1.00 55.62 84 LEU A N 1
ATOM 678 C CA . LEU A 1 84 ? -0.942 -8.839 -17.252 1.00 55.62 84 LEU A CA 1
ATOM 679 C C . LEU A 1 84 ? -1.234 -7.318 -17.102 1.00 55.62 84 LEU A C 1
ATOM 681 O O . LEU A 1 84 ? -0.491 -6.586 -16.465 1.00 55.62 84 LEU A O 1
ATOM 685 N N . LEU A 1 85 ? -2.269 -6.804 -17.774 1.00 54.47 85 LEU A N 1
ATOM 686 C CA . LEU A 1 85 ? -2.619 -5.387 -17.859 1.00 54.47 85 LEU A CA 1
ATOM 687 C C . LEU A 1 85 ? -3.317 -4.915 -16.577 1.00 54.47 85 LEU A C 1
ATOM 689 O O . LEU A 1 85 ? -3.231 -3.744 -16.225 1.00 54.47 85 LEU A O 1
ATOM 693 N N . HIS A 1 86 ? -3.987 -5.839 -15.881 1.00 56.91 86 HIS A N 1
ATOM 694 C CA . HIS A 1 86 ? -4.721 -5.587 -14.646 1.00 56.91 86 HIS A CA 1
ATOM 695 C C . HIS A 1 86 ? -4.521 -6.765 -13.687 1.00 56.91 86 HIS A C 1
ATOM 697 O O . HIS A 1 86 ? -5.138 -7.820 -13.851 1.00 56.91 86 HIS A O 1
ATOM 703 N N . ILE A 1 87 ? -3.624 -6.588 -12.716 1.00 67.81 87 ILE A N 1
ATOM 704 C CA . ILE A 1 87 ? -3.499 -7.471 -11.553 1.00 67.81 87 ILE A CA 1
ATOM 705 C C . ILE A 1 87 ? -4.313 -6.836 -10.434 1.00 67.81 87 ILE A C 1
ATOM 707 O O . ILE A 1 87 ? -4.035 -5.700 -10.052 1.00 67.81 87 ILE A O 1
ATOM 711 N N . PHE A 1 88 ? -5.276 -7.573 -9.894 1.00 69.44 88 PHE A N 1
ATOM 712 C CA . PHE A 1 88 ? -5.922 -7.219 -8.637 1.00 69.44 88 PHE A CA 1
ATOM 713 C C . PHE A 1 88 ? -5.488 -8.216 -7.578 1.00 69.44 88 PHE A C 1
ATOM 715 O O . PHE A 1 88 ? -5.626 -9.422 -7.775 1.00 69.44 88 PHE A O 1
ATOM 722 N N . TRP A 1 89 ? -4.972 -7.716 -6.463 1.00 76.94 89 TRP A N 1
ATOM 723 C CA . TRP A 1 89 ? -4.623 -8.536 -5.315 1.00 76.94 89 TRP A CA 1
ATOM 724 C C . TRP A 1 89 ? -5.029 -7.827 -4.025 1.00 76.94 89 TRP A C 1
ATOM 726 O O . TRP A 1 89 ? -4.996 -6.599 -3.955 1.00 76.94 89 TRP A O 1
ATOM 736 N N . CYS A 1 90 ? -5.416 -8.597 -3.015 1.00 76.94 90 CYS A N 1
ATOM 737 C CA . CYS A 1 90 ? -5.556 -8.109 -1.648 1.00 76.94 90 CYS A CA 1
ATOM 738 C C . CYS A 1 90 ? -5.182 -9.223 -0.673 1.00 76.94 90 CYS A C 1
ATOM 740 O O . CYS A 1 90 ? -5.580 -10.378 -0.850 1.00 76.94 90 CYS A O 1
ATOM 742 N N . ASP A 1 91 ? -4.385 -8.880 0.337 1.00 78.31 91 ASP A N 1
ATOM 743 C CA . ASP A 1 91 ? -4.070 -9.808 1.418 1.00 78.31 91 ASP A CA 1
ATOM 744 C C . ASP A 1 91 ? -5.290 -9.983 2.342 1.00 78.31 91 ASP A C 1
ATOM 746 O O . ASP A 1 91 ? -6.251 -9.205 2.321 1.00 78.31 91 ASP A O 1
ATOM 750 N N . GLY A 1 92 ? -5.290 -11.054 3.125 1.00 72.88 92 GLY A N 1
ATOM 751 C CA . GLY A 1 92 ? -6.367 -11.375 4.050 1.00 72.88 92 GLY A CA 1
ATOM 752 C C . GLY A 1 92 ? -6.571 -10.297 5.104 1.00 72.88 92 GLY A C 1
ATOM 753 O O . GLY A 1 92 ? -7.692 -10.103 5.569 1.00 72.88 92 GLY A O 1
ATOM 754 N N . MET A 1 93 ? -5.505 -9.575 5.460 1.00 69.19 93 MET A N 1
ATOM 755 C CA . MET A 1 93 ? -5.599 -8.450 6.382 1.00 69.19 93 MET A CA 1
ATOM 756 C C . MET A 1 93 ? -6.347 -7.278 5.748 1.00 69.19 93 MET A C 1
ATOM 758 O O . MET A 1 93 ? -7.236 -6.735 6.386 1.00 69.19 93 MET A O 1
ATOM 762 N N . SER A 1 94 ? -6.072 -6.949 4.486 1.00 69.88 94 SER A N 1
ATOM 763 C CA . SER A 1 94 ? -6.777 -5.904 3.738 1.00 69.88 94 SER A CA 1
ATOM 764 C C . SER A 1 94 ? -8.249 -6.247 3.529 1.00 69.88 94 SER A C 1
ATOM 766 O O . SER A 1 94 ? -9.075 -5.345 3.502 1.00 69.88 94 SER A O 1
ATOM 768 N N . GLN A 1 95 ? -8.601 -7.532 3.407 1.00 71.38 95 GLN A N 1
ATOM 769 C CA . GLN A 1 95 ? -10.005 -7.966 3.364 1.00 71.38 95 GLN A CA 1
ATOM 770 C C . GLN A 1 95 ? -10.708 -7.764 4.711 1.00 71.38 95 GLN A C 1
ATOM 772 O O . GLN A 1 95 ? -11.800 -7.212 4.745 1.00 71.38 95 GLN A O 1
ATOM 777 N N . ILE A 1 96 ? -10.062 -8.143 5.821 1.00 68.56 96 ILE A N 1
ATOM 778 C CA . ILE A 1 96 ? -10.587 -7.907 7.178 1.00 68.56 96 ILE A CA 1
ATOM 779 C C . ILE A 1 96 ? -10.701 -6.405 7.452 1.00 68.56 96 ILE A C 1
ATOM 781 O O . ILE A 1 96 ? -11.705 -5.939 7.984 1.00 68.56 96 ILE A O 1
ATOM 785 N N . ASP A 1 97 ? -9.682 -5.642 7.069 1.00 60.94 97 ASP A N 1
ATOM 786 C CA . ASP A 1 97 ? -9.681 -4.193 7.175 1.00 60.94 97 ASP A CA 1
ATOM 787 C C . ASP A 1 97 ? -10.825 -3.620 6.321 1.00 60.94 97 ASP A C 1
ATOM 789 O O . ASP A 1 97 ? -11.591 -2.807 6.821 1.00 60.94 97 ASP A O 1
ATOM 793 N N . TYR A 1 98 ? -11.052 -4.086 5.092 1.00 63.78 98 TYR A N 1
ATOM 794 C CA . TYR A 1 98 ? -12.191 -3.641 4.281 1.00 63.78 98 TYR A CA 1
ATOM 795 C C . TYR A 1 98 ? -13.551 -3.980 4.914 1.00 63.78 98 TYR A C 1
ATOM 797 O O . TYR A 1 98 ? -14.416 -3.111 4.975 1.00 63.78 98 TYR A O 1
ATOM 805 N N . ASP A 1 99 ? -13.742 -5.184 5.459 1.00 64.00 99 ASP A N 1
ATOM 806 C CA . ASP A 1 99 ? -14.982 -5.554 6.167 1.00 64.00 99 ASP A CA 1
ATOM 807 C C . ASP A 1 99 ? -15.244 -4.645 7.377 1.00 64.00 99 ASP A C 1
ATOM 809 O O . ASP A 1 99 ? -16.385 -4.349 7.740 1.00 64.00 99 ASP A O 1
ATOM 813 N N . ILE A 1 100 ? -14.164 -4.191 8.012 1.00 56.47 100 ILE A N 1
ATOM 814 C CA . ILE A 1 100 ? -14.212 -3.331 9.184 1.00 56.47 100 ILE A CA 1
ATOM 815 C C . ILE A 1 100 ? -14.415 -1.867 8.775 1.00 56.47 100 ILE A C 1
ATOM 817 O O . ILE A 1 100 ? -15.208 -1.165 9.406 1.00 56.47 100 ILE A O 1
ATOM 821 N N . PHE A 1 101 ? -13.678 -1.363 7.789 1.00 58.00 101 PHE A N 1
ATOM 822 C CA . PHE A 1 101 ? -13.561 0.060 7.460 1.00 58.00 101 PHE A CA 1
ATOM 823 C C . PHE A 1 101 ? -14.386 0.504 6.245 1.00 58.00 101 PHE A C 1
ATOM 825 O O . PHE A 1 101 ? -14.635 1.700 6.112 1.00 58.00 101 PHE A O 1
ATOM 832 N N . GLY A 1 102 ? -14.851 -0.423 5.409 1.00 61.88 102 GLY A N 1
ATOM 833 C CA . GLY A 1 102 ? -15.541 -0.129 4.157 1.00 61.88 102 GLY A CA 1
ATOM 834 C C . GLY A 1 102 ? -14.627 0.526 3.118 1.00 61.88 102 GLY A C 1
ATOM 835 O O . GLY A 1 102 ? -13.404 0.378 3.149 1.00 61.88 102 GLY A O 1
ATOM 836 N N . ASP A 1 103 ? -15.227 1.261 2.182 1.00 59.34 103 ASP A N 1
ATOM 837 C CA . ASP A 1 103 ? -14.489 2.031 1.180 1.00 59.34 103 ASP A CA 1
ATOM 838 C C . ASP A 1 103 ? -13.801 3.243 1.832 1.00 59.34 103 ASP A C 1
ATOM 840 O O . ASP A 1 103 ? -14.393 4.308 2.011 1.00 59.34 103 ASP A O 1
ATOM 844 N N . VAL A 1 104 ? -12.544 3.062 2.243 1.00 52.50 104 VAL A N 1
ATOM 845 C CA . VAL A 1 104 ? -11.703 4.142 2.769 1.00 52.50 104 VAL A CA 1
ATOM 846 C C . VAL A 1 104 ? -10.926 4.771 1.617 1.00 52.50 104 VAL A C 1
ATOM 848 O O . VAL A 1 104 ? -9.743 4.498 1.408 1.00 52.50 104 VAL A O 1
ATOM 851 N N . ALA A 1 105 ? -11.584 5.650 0.866 1.00 44.94 105 ALA A N 1
ATOM 852 C CA . ALA A 1 105 ? -10.875 6.603 0.025 1.00 44.94 105 ALA A CA 1
ATOM 853 C C . ALA A 1 105 ? -10.201 7.641 0.938 1.00 44.94 105 ALA A C 1
ATOM 855 O O . ALA A 1 105 ? -10.861 8.329 1.716 1.00 44.94 105 ALA A O 1
ATOM 856 N N . PHE A 1 106 ? -8.872 7.742 0.877 1.00 40.38 106 PHE A N 1
ATOM 857 C CA . PHE A 1 106 ? -8.131 8.779 1.593 1.00 40.38 106 PHE A CA 1
ATOM 858 C C . PHE A 1 106 ? -8.425 10.149 0.966 1.00 40.38 106 PHE A C 1
ATOM 860 O O . PHE A 1 106 ? -7.691 10.601 0.091 1.00 40.38 106 PHE A O 1
ATOM 867 N N . ASP A 1 107 ? -9.478 10.819 1.427 1.00 38.59 107 ASP A N 1
ATOM 868 C CA . ASP A 1 107 ? -9.603 12.268 1.294 1.00 38.59 107 ASP A CA 1
ATOM 869 C C . ASP A 1 107 ? -9.027 12.919 2.562 1.00 38.59 107 ASP A C 1
ATOM 871 O O . ASP A 1 107 ? -9.394 12.583 3.691 1.00 38.59 107 ASP A O 1
ATOM 875 N N . ALA A 1 108 ? -8.056 13.816 2.390 1.00 32.97 108 ALA A N 1
ATOM 876 C CA . ALA A 1 108 ? -7.319 14.470 3.471 1.00 32.97 108 ALA A CA 1
ATOM 877 C C . ALA A 1 108 ? -8.109 15.633 4.101 1.00 32.97 108 ALA A C 1
ATOM 879 O O . ALA A 1 108 ? -7.533 16.651 4.489 1.00 32.97 108 ALA A O 1
ATOM 880 N N . THR A 1 109 ? -9.431 15.507 4.195 1.00 36.16 109 THR A N 1
ATOM 881 C CA . THR A 1 109 ? -10.315 16.567 4.674 1.00 36.16 109 THR A CA 1
ATOM 882 C C . THR A 1 109 ? -11.317 16.018 5.689 1.00 36.16 109 THR A C 1
ATOM 884 O O . THR A 1 109 ? -12.436 15.650 5.361 1.00 36.16 109 THR A O 1
ATOM 887 N N . TYR A 1 110 ? -10.935 16.001 6.971 1.00 35.75 110 TYR A N 1
ATOM 888 C CA . TYR A 1 110 ? -11.925 15.931 8.049 1.00 35.75 110 TYR A CA 1
ATOM 889 C C . TYR A 1 110 ? -11.687 17.018 9.095 1.00 35.75 110 TYR A C 1
ATOM 891 O O . TYR A 1 110 ? -10.568 17.238 9.564 1.00 35.75 110 TYR A O 1
ATOM 899 N N . GLY A 1 111 ? -12.771 17.736 9.392 1.00 39.69 111 GLY A N 1
ATOM 900 C CA . GLY A 1 111 ? -12.850 18.841 10.338 1.00 39.69 111 GLY A CA 1
ATOM 901 C C . GLY A 1 111 ? -12.862 18.395 11.803 1.00 39.69 111 GLY A C 1
ATOM 902 O O . GLY A 1 111 ? -12.948 17.215 12.129 1.00 39.69 111 GLY A O 1
ATOM 903 N N . ARG A 1 112 ? -12.728 19.390 12.685 1.00 34.34 112 ARG A N 1
ATOM 904 C CA . ARG A 1 112 ? -12.408 19.270 14.117 1.00 34.34 112 ARG A CA 1
ATOM 905 C C . ARG A 1 112 ? -13.613 18.832 14.968 1.00 34.34 112 ARG A C 1
ATOM 907 O O . ARG A 1 112 ? -14.653 19.475 14.893 1.00 34.34 112 ARG A O 1
ATOM 914 N N . ASN A 1 113 ? -13.414 17.838 15.840 1.00 39.34 113 ASN A N 1
ATOM 915 C CA . ASN A 1 113 ? -14.313 17.465 16.947 1.00 39.34 113 ASN A CA 1
ATOM 916 C C . ASN A 1 113 ? -13.892 18.198 18.253 1.00 39.34 113 ASN A C 1
ATOM 918 O O . ASN A 1 113 ? -12.743 18.618 18.400 1.00 39.34 113 ASN A O 1
ATOM 922 N N . LYS A 1 114 ? -14.833 18.365 19.186 1.00 40.88 114 LYS A N 1
ATOM 923 C CA . LYS A 1 114 ? -14.744 18.978 20.520 1.00 40.88 114 LYS A CA 1
ATOM 924 C C . LYS A 1 114 ? -13.834 18.218 21.521 1.00 40.88 114 LYS A C 1
ATOM 926 O O . LYS A 1 114 ? -13.389 18.851 22.473 1.00 40.88 114 LYS A O 1
ATOM 931 N N . TYR A 1 115 ? -13.469 16.944 21.288 1.00 47.09 115 TYR A N 1
ATOM 932 C CA . TYR A 1 115 ? -12.487 16.157 22.091 1.00 47.09 115 TYR A CA 1
ATOM 933 C C . TYR A 1 115 ? -11.060 16.168 21.537 1.00 47.09 115 TYR A C 1
ATOM 935 O O . TYR A 1 115 ? -10.480 15.126 21.238 1.00 47.09 115 TYR A O 1
ATOM 943 N N . LYS A 1 116 ? -10.462 17.345 21.389 1.00 51.31 116 LYS A N 1
ATOM 944 C CA . LYS A 1 116 ? -9.144 17.554 20.759 1.00 51.31 116 LYS A CA 1
ATOM 945 C C . LYS A 1 116 ? -7.925 16.792 21.339 1.00 51.31 116 LYS A C 1
ATOM 947 O O . LYS A 1 116 ? -6.834 17.023 20.843 1.00 51.31 116 LYS A O 1
ATOM 952 N N . TYR A 1 117 ? -8.051 15.868 22.292 1.00 44.38 117 TYR A N 1
ATOM 953 C CA . TYR A 1 117 ? -6.896 15.222 22.936 1.00 44.38 117 TYR A CA 1
ATOM 954 C C . TYR A 1 117 ? -6.268 14.063 22.135 1.00 44.38 117 TYR A C 1
ATOM 956 O O . TYR A 1 117 ? -5.057 14.044 21.927 1.00 44.38 117 TYR A O 1
ATOM 964 N N . LEU A 1 118 ? -7.054 13.140 21.564 1.00 41.53 118 LEU A N 1
ATOM 965 C CA . LEU A 1 118 ? -6.481 11.948 20.902 1.00 41.53 118 LEU A CA 1
ATOM 966 C C . LEU A 1 118 ? -5.812 12.225 19.538 1.00 41.53 118 LEU A C 1
ATOM 968 O O . LEU A 1 118 ? -4.981 11.435 19.097 1.00 41.53 118 LEU A O 1
ATOM 972 N N . ILE A 1 119 ? -6.137 13.346 18.881 1.00 43.28 119 ILE A N 1
ATOM 973 C CA . ILE A 1 119 ? -5.581 13.726 17.565 1.00 43.28 119 ILE A CA 1
ATOM 974 C C . ILE A 1 119 ? -4.306 14.581 17.714 1.00 43.28 119 ILE A C 1
ATOM 976 O O . ILE A 1 119 ? -3.433 14.541 16.847 1.00 43.28 119 ILE A O 1
ATOM 980 N N . GLU A 1 120 ? -4.159 15.341 18.806 1.00 37.44 120 GLU A N 1
ATOM 981 C CA . GLU A 1 120 ? -3.061 16.312 18.973 1.00 37.44 120 GLU A CA 1
ATOM 982 C C . GLU A 1 120 ? -1.713 15.677 19.387 1.00 37.44 120 GLU A C 1
ATOM 984 O O . GLU A 1 120 ? -0.666 16.300 19.224 1.00 37.44 120 GLU A O 1
ATOM 989 N N . SER A 1 121 ? -1.694 14.404 19.803 1.00 42.97 121 SER A N 1
ATOM 990 C CA . SER A 1 121 ? -0.473 13.666 20.186 1.00 42.97 121 SER A CA 1
ATOM 991 C C . SER A 1 121 ? 0.511 13.366 19.034 1.00 42.97 121 SER A C 1
ATOM 993 O O . SER A 1 121 ? 1.638 12.948 19.308 1.00 42.97 121 SER A O 1
ATOM 995 N N . PHE A 1 122 ? 0.141 13.536 17.757 1.00 39.44 122 PHE A N 1
ATOM 996 C CA . PHE A 1 122 ? 1.004 13.163 16.621 1.00 39.44 122 PHE A CA 1
ATOM 997 C C . PHE A 1 122 ? 0.969 14.209 15.491 1.00 39.44 122 PHE A C 1
ATOM 999 O O . PHE A 1 122 ? 0.288 14.020 14.482 1.00 39.44 122 PHE A O 1
ATOM 1006 N N . PRO A 1 123 ? 1.745 15.301 15.606 1.00 41.22 123 PRO A N 1
ATOM 1007 C CA . PRO A 1 123 ? 1.633 16.475 14.732 1.00 41.22 123 PRO A CA 1
ATOM 1008 C C . PRO A 1 123 ? 2.068 16.289 13.261 1.00 41.22 123 PRO A C 1
ATOM 1010 O O . PRO A 1 123 ? 1.979 17.241 12.495 1.00 41.22 123 PRO A O 1
ATOM 1013 N N . ASN A 1 124 ? 2.506 15.094 12.832 1.00 40.12 124 ASN A N 1
ATOM 1014 C CA . ASN A 1 124 ? 3.054 14.856 11.483 1.00 40.12 124 ASN A CA 1
ATOM 1015 C C . ASN A 1 124 ? 2.384 13.711 10.693 1.00 40.12 124 ASN A C 1
ATOM 1017 O O . ASN A 1 124 ? 2.927 13.280 9.677 1.00 40.12 124 ASN A O 1
ATOM 1021 N N . CYS A 1 125 ? 1.240 13.179 11.131 1.00 41.31 125 CYS A N 1
ATOM 1022 C CA . CYS A 1 125 ? 0.547 12.093 10.427 1.00 41.31 125 CYS A CA 1
ATOM 1023 C C . CYS A 1 125 ? -0.854 12.538 10.009 1.00 41.31 125 CYS A C 1
ATOM 1025 O O . CYS A 1 125 ? -1.638 12.987 10.841 1.00 41.31 125 CYS A O 1
ATOM 1027 N N . SER A 1 126 ? -1.168 12.413 8.716 1.00 46.84 126 SER A N 1
ATOM 1028 C CA . SER A 1 126 ? -2.505 12.680 8.187 1.00 46.84 126 SER A CA 1
ATOM 1029 C C . SER A 1 126 ? -3.540 11.861 8.961 1.00 46.84 126 SER A C 1
ATOM 1031 O O . SER A 1 126 ? -3.386 10.655 9.170 1.00 46.84 126 SER A O 1
ATOM 1033 N N . SER A 1 127 ? -4.588 12.543 9.414 1.00 58.50 127 SER A N 1
ATOM 1034 C CA . SER A 1 127 ? -5.563 12.091 10.410 1.00 58.50 127 SER A CA 1
ATOM 1035 C C . SER A 1 127 ? -6.118 10.687 10.127 1.00 58.50 127 SER A C 1
ATOM 1037 O O . SER A 1 127 ? -6.306 9.898 11.046 1.00 58.50 127 SER A O 1
ATOM 1039 N N . SER A 1 128 ? -6.300 10.323 8.856 1.00 53.44 128 SER A N 1
ATOM 1040 C CA . SER A 1 128 ? -6.842 9.027 8.429 1.00 53.44 128 SER A CA 1
ATOM 1041 C C . SER A 1 128 ? -5.914 7.832 8.706 1.00 53.44 128 SER A C 1
ATOM 1043 O O . SER A 1 128 ? -6.398 6.750 9.025 1.00 53.44 128 SER A O 1
ATOM 1045 N N . ILE A 1 129 ? -4.586 8.007 8.650 1.00 56.75 129 ILE A N 1
ATOM 1046 C CA . ILE A 1 129 ? -3.619 6.923 8.930 1.00 56.75 129 ILE A CA 1
ATOM 1047 C C . ILE A 1 129 ? -3.605 6.593 10.427 1.00 56.75 129 ILE A C 1
ATOM 1049 O O . ILE A 1 129 ? -3.525 5.425 10.811 1.00 56.75 129 ILE A O 1
ATOM 1053 N N . MET A 1 130 ? -3.740 7.617 11.275 1.00 59.00 130 MET A N 1
ATOM 1054 C CA . MET A 1 130 ? -3.821 7.445 12.725 1.00 59.00 130 MET A CA 1
ATOM 1055 C C . MET A 1 130 ? -5.076 6.662 13.121 1.00 59.00 130 MET A C 1
ATOM 1057 O O . MET A 1 130 ? -4.980 5.718 13.902 1.00 59.00 130 MET A O 1
ATOM 1061 N N . TRP A 1 131 ? -6.234 6.988 12.537 1.00 60.03 131 TRP A N 1
ATOM 1062 C CA . TRP A 1 131 ? -7.492 6.293 12.826 1.00 60.03 131 TRP A CA 1
ATOM 1063 C C . TRP A 1 131 ? -7.462 4.814 12.445 1.00 60.03 131 TRP A C 1
ATOM 1065 O O . TRP A 1 131 ? -7.868 3.966 13.243 1.00 60.03 131 TRP A O 1
ATOM 1075 N N . VAL A 1 132 ? -6.929 4.489 11.263 1.00 62.94 132 VAL A N 1
ATOM 1076 C CA . VAL A 1 132 ? -6.759 3.095 10.825 1.00 62.94 132 VAL A CA 1
ATOM 1077 C C . VAL A 1 132 ? -5.832 2.347 11.783 1.00 62.94 132 VAL A C 1
ATOM 1079 O O . VAL A 1 132 ? -6.169 1.254 12.237 1.00 62.94 132 VAL A O 1
ATOM 1082 N N . ALA A 1 133 ? -4.703 2.951 12.168 1.00 64.12 133 ALA A N 1
ATOM 1083 C CA . ALA A 1 133 ? -3.780 2.352 13.128 1.00 64.12 133 ALA A CA 1
ATOM 1084 C C . ALA A 1 133 ? -4.421 2.148 14.512 1.00 64.12 133 ALA A C 1
ATOM 1086 O O . ALA A 1 133 ? -4.209 1.110 15.138 1.00 64.12 133 ALA A O 1
ATOM 1087 N N . PHE A 1 134 ? -5.236 3.095 14.979 1.00 67.88 134 PHE A N 1
ATOM 1088 C CA . PHE A 1 134 ? -5.872 3.049 16.295 1.00 67.88 134 PHE A CA 1
ATOM 1089 C C . PHE A 1 134 ? -6.964 1.980 16.373 1.00 67.88 134 PHE A C 1
ATOM 1091 O O . PHE A 1 134 ? -6.964 1.152 17.282 1.00 67.88 134 PHE A O 1
ATOM 1098 N N . ILE A 1 135 ? -7.840 1.915 15.371 1.00 67.94 135 ILE A N 1
ATOM 1099 C CA . ILE A 1 135 ? -8.867 0.871 15.282 1.00 67.94 135 ILE A CA 1
ATOM 1100 C C . ILE A 1 135 ? -8.225 -0.506 15.083 1.00 67.94 135 ILE A C 1
ATOM 1102 O O . ILE A 1 135 ? -8.685 -1.490 15.667 1.00 67.94 135 ILE A O 1
ATOM 1106 N N . ARG A 1 136 ? -7.139 -0.596 14.304 1.00 69.44 136 ARG A N 1
ATOM 1107 C CA . ARG A 1 136 ? -6.368 -1.837 14.173 1.00 69.44 136 ARG A CA 1
ATOM 1108 C C . ARG A 1 136 ? -5.785 -2.264 15.519 1.00 69.44 136 ARG A C 1
ATOM 1110 O O . ARG A 1 136 ? -5.876 -3.434 15.874 1.00 69.44 136 ARG A O 1
ATOM 1117 N N . ASN A 1 137 ? -5.254 -1.324 16.297 1.00 75.44 137 ASN A N 1
ATOM 1118 C CA . ASN A 1 137 ? -4.735 -1.581 17.639 1.00 75.44 137 ASN A CA 1
ATOM 1119 C C . ASN A 1 137 ? -5.832 -2.110 18.586 1.00 75.44 137 ASN A C 1
ATOM 1121 O O . ASN A 1 137 ? -5.629 -3.123 19.256 1.00 75.44 137 ASN A O 1
ATOM 1125 N N . VAL A 1 138 ? -7.025 -1.504 18.564 1.00 76.19 138 VAL A N 1
ATOM 1126 C CA . VAL A 1 138 ? -8.206 -1.984 19.311 1.00 76.19 138 VAL A CA 1
ATOM 1127 C C . VAL A 1 138 ? -8.613 -3.390 18.876 1.00 76.19 138 VAL A C 1
ATOM 1129 O O . VAL A 1 138 ? -8.791 -4.274 19.712 1.00 76.19 138 VAL A O 1
ATOM 1132 N N . THR A 1 139 ? -8.702 -3.631 17.569 1.00 73.75 139 THR A N 1
ATOM 1133 C CA . THR A 1 139 ? -9.134 -4.925 17.024 1.00 73.75 139 THR A CA 1
ATOM 1134 C C . THR A 1 139 ? -8.139 -6.038 17.367 1.00 73.75 139 THR A C 1
ATOM 1136 O O . THR A 1 139 ? -8.549 -7.140 17.728 1.00 73.75 139 THR A O 1
ATOM 1139 N N . CYS A 1 140 ? -6.834 -5.750 17.344 1.00 73.19 140 CYS A 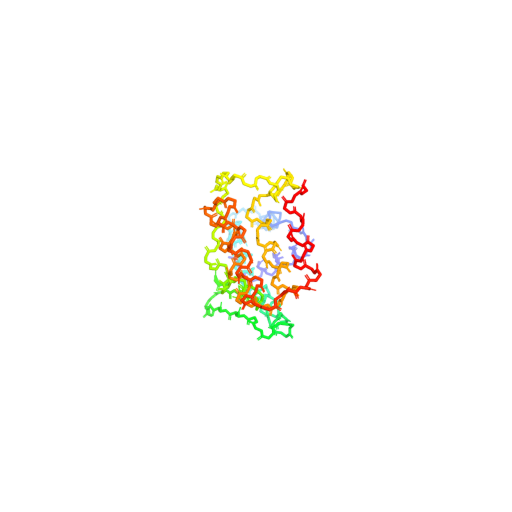N 1
ATOM 1140 C CA . CYS A 1 140 ? -5.789 -6.714 17.691 1.00 73.19 140 CYS A CA 1
ATOM 1141 C C . CYS A 1 140 ? -5.757 -7.081 19.184 1.00 73.19 140 CYS A C 1
ATOM 1143 O O . CYS A 1 140 ? -5.504 -8.248 19.501 1.00 73.19 140 CYS A O 1
ATOM 1145 N N . ASN A 1 141 ? -5.994 -6.113 20.081 1.00 77.19 141 ASN A N 1
ATOM 1146 C CA . ASN A 1 141 ? -5.908 -6.323 21.532 1.00 77.19 141 ASN A CA 1
ATOM 1147 C C . ASN A 1 141 ? -7.212 -6.836 22.143 1.00 77.19 141 ASN A C 1
ATOM 1149 O O . ASN A 1 141 ? -7.180 -7.741 22.971 1.00 77.19 141 ASN A O 1
ATOM 1153 N N . VAL A 1 142 ? -8.358 -6.296 21.725 1.00 81.94 142 VAL A N 1
ATOM 1154 C CA . VAL A 1 142 ? -9.660 -6.672 22.295 1.00 81.94 142 VAL A CA 1
ATOM 1155 C C . VAL A 1 142 ? -10.239 -7.907 21.597 1.00 81.94 142 VAL A C 1
ATOM 1157 O O . VAL A 1 142 ? -10.931 -8.699 22.230 1.00 81.94 142 VAL A O 1
ATOM 1160 N N . ARG A 1 143 ? -9.945 -8.097 20.298 1.00 79.25 143 ARG A N 1
ATOM 1161 C CA . ARG A 1 143 ? -10.426 -9.222 19.465 1.00 79.25 143 ARG A CA 1
ATOM 1162 C C . ARG A 1 143 ? -11.938 -9.465 19.562 1.00 79.25 143 ARG A C 1
ATOM 1164 O O . ARG A 1 143 ? -12.404 -10.596 19.458 1.00 79.25 143 ARG A O 1
ATOM 1171 N N . ASN A 1 144 ? -12.704 -8.392 19.747 1.00 80.81 144 ASN A N 1
ATOM 1172 C CA . ASN A 1 144 ? -14.157 -8.413 19.834 1.00 80.81 144 ASN A CA 1
ATOM 1173 C C . ASN A 1 144 ? -14.729 -7.479 18.762 1.00 80.81 144 ASN A C 1
ATOM 1175 O O . ASN A 1 144 ? -14.628 -6.258 18.868 1.00 80.81 144 ASN A O 1
ATOM 1179 N N . GLU A 1 145 ? -15.334 -8.060 17.728 1.00 80.94 145 GLU A N 1
ATOM 1180 C CA . GLU A 1 145 ? -15.857 -7.315 16.579 1.00 80.94 145 GLU A CA 1
ATOM 1181 C C . GLU A 1 145 ? -16.984 -6.344 16.970 1.00 80.94 145 GLU A C 1
ATOM 1183 O O . GLU A 1 145 ? -17.071 -5.233 16.442 1.00 80.94 145 GLU A O 1
ATOM 1188 N N . ARG A 1 146 ? -17.818 -6.731 17.947 1.00 84.06 146 ARG A N 1
ATOM 1189 C CA . ARG A 1 146 ? -18.884 -5.875 18.482 1.00 84.06 146 ARG A CA 1
ATOM 1190 C C . ARG A 1 146 ? -18.293 -4.642 19.158 1.00 84.06 146 ARG A C 1
ATOM 1192 O O . ARG A 1 146 ? -18.771 -3.536 18.916 1.00 84.06 146 ARG A O 1
ATOM 1199 N N . PHE A 1 147 ? -17.232 -4.820 19.943 1.00 85.81 147 PHE A N 1
ATOM 1200 C CA . PHE A 1 147 ? -16.533 -3.696 20.559 1.00 85.81 147 PHE A CA 1
ATOM 1201 C C . PHE A 1 147 ? -15.879 -2.798 19.508 1.00 85.81 147 PHE A C 1
ATOM 1203 O O . PHE A 1 147 ? -16.049 -1.588 19.576 1.00 85.81 147 PHE A O 1
ATOM 1210 N N . SER A 1 148 ? -15.209 -3.360 18.494 1.00 83.44 148 SER A N 1
ATOM 1211 C CA . SER A 1 148 ? -14.610 -2.568 17.408 1.00 83.44 148 SER A CA 1
ATOM 1212 C C . SER A 1 148 ? -15.640 -1.695 16.679 1.00 83.44 148 SER A C 1
ATOM 1214 O O . SER A 1 148 ? -15.330 -0.559 16.321 1.00 83.44 148 SER A O 1
ATOM 1216 N N . LYS A 1 149 ? -16.868 -2.194 16.480 1.00 82.25 149 LYS A N 1
ATOM 1217 C CA . LYS A 1 149 ? -17.980 -1.424 15.894 1.00 82.25 149 LYS A CA 1
ATOM 1218 C C . LYS A 1 149 ? -18.430 -0.282 16.807 1.00 82.25 149 LYS A C 1
ATOM 1220 O O . LYS A 1 149 ? -18.450 0.864 16.372 1.00 82.25 149 LYS A O 1
ATOM 1225 N N . LEU A 1 150 ? -18.709 -0.570 18.076 1.00 84.50 150 LEU A N 1
ATOM 1226 C CA . LEU A 1 150 ? -19.138 0.450 19.042 1.00 84.50 150 LEU A CA 1
ATOM 1227 C C . LEU A 1 150 ? -18.055 1.512 19.277 1.00 84.50 150 LEU A C 1
ATOM 1229 O O . LEU A 1 150 ? -18.341 2.703 19.315 1.00 84.50 150 LEU A O 1
ATOM 1233 N N . PHE A 1 151 ? -16.795 1.090 19.339 1.00 82.19 151 PHE A N 1
ATOM 1234 C CA . PHE A 1 151 ? -15.643 1.972 19.460 1.00 82.19 151 PHE A CA 1
ATOM 1235 C C . PHE A 1 151 ? -15.547 2.969 18.296 1.00 82.19 151 PHE A C 1
ATOM 1237 O O . PHE A 1 151 ? -15.285 4.152 18.512 1.00 82.19 151 PHE A O 1
ATOM 1244 N N . LYS A 1 152 ? -15.801 2.522 17.058 1.00 76.19 152 LYS A N 1
ATOM 1245 C CA . LYS A 1 152 ? -15.861 3.415 15.888 1.00 76.19 152 LYS A CA 1
ATOM 1246 C C . LYS A 1 152 ? -16.953 4.457 16.025 1.00 76.19 152 LYS A C 1
ATOM 1248 O O . LYS A 1 152 ? -16.705 5.618 15.729 1.00 76.19 152 LYS A O 1
ATOM 1253 N N . GLU A 1 153 ? -18.139 4.057 16.472 1.00 78.44 153 GLU A N 1
ATOM 1254 C CA . GLU A 1 153 ? -19.238 4.998 16.684 1.00 78.44 153 GLU A CA 1
ATOM 1255 C C . GLU A 1 153 ? -18.909 6.038 17.756 1.00 78.44 153 GLU A C 1
ATOM 1257 O O . GLU A 1 153 ? -19.297 7.193 17.605 1.00 78.44 153 GLU A O 1
ATOM 1262 N N . CYS A 1 154 ? -18.181 5.654 18.810 1.00 77.12 154 CYS A N 1
ATOM 1263 C CA . CYS A 1 154 ? -17.713 6.595 19.826 1.00 77.12 154 CYS A CA 1
ATOM 1264 C C . CYS A 1 154 ? -16.709 7.611 19.260 1.00 77.12 154 CYS A C 1
ATOM 1266 O O . CYS A 1 154 ? -16.744 8.774 19.643 1.00 77.12 154 CYS A O 1
ATOM 1268 N N . MET A 1 155 ? -15.819 7.185 18.359 1.00 75.19 155 MET A N 1
ATOM 1269 C CA . MET A 1 155 ? -14.746 8.038 17.825 1.00 75.19 155 MET A CA 1
ATOM 1270 C C . MET A 1 155 ? -15.175 8.893 16.623 1.00 75.19 155 MET A C 1
ATOM 1272 O O . MET A 1 155 ? -14.658 9.992 16.435 1.00 75.19 155 MET A O 1
ATOM 1276 N N . LEU A 1 156 ? -16.094 8.389 15.795 1.00 68.12 156 LEU A N 1
ATOM 1277 C CA . LEU A 1 156 ? -16.561 9.046 14.565 1.00 68.12 156 LEU A CA 1
ATOM 1278 C C . LEU A 1 156 ? -17.908 9.753 14.733 1.00 68.12 156 LEU A C 1
ATOM 1280 O O . LEU A 1 156 ? -18.302 10.527 13.862 1.00 68.12 156 LEU A O 1
ATOM 1284 N N . GLY A 1 157 ? -18.629 9.469 15.817 1.00 67.12 157 GLY A N 1
ATOM 1285 C CA . GLY A 1 157 ? -19.881 10.138 16.126 1.00 67.12 157 GLY A CA 1
ATOM 1286 C C . GLY A 1 157 ? -19.659 11.604 16.492 1.00 67.12 157 GLY A C 1
ATOM 1287 O O . GLY A 1 157 ? -18.714 11.947 17.204 1.00 67.12 157 GLY A O 1
ATOM 1288 N N . ASP A 1 158 ? -20.566 12.466 16.037 1.00 73.62 158 ASP A N 1
ATOM 1289 C CA . ASP A 1 158 ? -20.697 13.823 16.568 1.00 73.62 158 ASP A CA 1
ATOM 1290 C C . ASP A 1 158 ? -21.413 13.739 17.922 1.00 73.62 158 ASP A C 1
ATOM 1292 O O . ASP A 1 158 ? -22.639 13.806 18.005 1.00 73.62 158 ASP A O 1
ATOM 1296 N N . LEU A 1 159 ? -20.637 13.431 18.962 1.00 73.31 159 LEU A N 1
ATOM 1297 C CA . LEU A 1 159 ? -21.119 13.192 20.318 1.00 73.31 159 LEU A CA 1
ATOM 1298 C C . LEU A 1 159 ? -20.669 14.328 21.234 1.00 73.31 159 LEU A C 1
ATOM 1300 O O . LEU A 1 159 ? -19.535 14.801 21.150 1.00 73.31 159 LEU A O 1
ATOM 1304 N N . ASP A 1 160 ? -21.530 14.742 22.156 1.00 79.56 160 ASP A N 1
ATOM 1305 C CA . ASP A 1 160 ? -21.096 15.509 23.323 1.00 79.56 160 ASP A CA 1
ATOM 1306 C C . ASP A 1 160 ? -20.515 14.595 24.422 1.00 79.56 160 ASP A C 1
ATOM 1308 O O . ASP A 1 160 ? -20.276 13.407 24.195 1.00 79.56 160 ASP A O 1
ATOM 1312 N N . ILE A 1 161 ? -20.158 15.178 25.577 1.00 78.62 161 ILE A N 1
ATOM 1313 C CA . ILE A 1 161 ? -19.302 14.484 26.562 1.00 78.62 161 ILE A CA 1
ATOM 1314 C C . ILE A 1 161 ? -20.130 13.381 27.177 1.00 78.62 161 ILE A C 1
ATOM 1316 O O . ILE A 1 161 ? -19.722 12.229 27.230 1.00 78.62 161 ILE A O 1
ATOM 1320 N N . GLU A 1 162 ? -21.340 13.742 27.566 1.00 82.44 162 GLU A N 1
ATOM 1321 C CA . GLU A 1 162 ? -22.284 12.844 28.188 1.00 82.44 162 GLU A CA 1
ATOM 1322 C C . GLU A 1 162 ? -22.657 11.694 27.246 1.00 82.44 162 GLU A C 1
ATOM 1324 O O . GLU A 1 162 ? -22.649 10.533 27.654 1.00 82.44 162 GLU A O 1
ATOM 1329 N N . GLN A 1 163 ? -22.887 11.991 25.966 1.00 82.38 163 GLN A N 1
ATOM 1330 C CA . GLN A 1 163 ? -23.175 10.984 24.948 1.00 82.38 163 GLN A CA 1
ATOM 1331 C C . GLN A 1 163 ? -21.997 10.037 24.700 1.00 82.38 163 GLN A C 1
ATOM 1333 O O . GLN A 1 163 ? -22.210 8.831 24.547 1.00 82.38 163 GLN A O 1
ATOM 1338 N N . PHE A 1 164 ? -20.765 10.553 24.661 1.00 85.06 164 PHE A N 1
ATOM 1339 C CA . PHE A 1 164 ? -19.569 9.720 24.549 1.00 85.06 164 PHE A CA 1
ATOM 1340 C C . PHE A 1 164 ? -19.434 8.791 25.758 1.00 85.06 164 PHE A C 1
ATOM 1342 O O . PHE A 1 164 ? -19.280 7.585 25.575 1.00 85.06 164 PHE A O 1
ATOM 1349 N N . GLU A 1 165 ? -19.547 9.327 26.975 1.00 86.00 165 GLU A N 1
ATOM 1350 C CA . GLU A 1 165 ? -19.404 8.552 28.212 1.00 86.00 165 GLU A CA 1
ATOM 1351 C C . GLU A 1 165 ? -20.465 7.452 28.322 1.00 86.00 165 GLU A C 1
ATOM 1353 O O . GLU A 1 165 ? -20.150 6.298 28.623 1.00 86.00 165 GLU A O 1
ATOM 1358 N N . GLN A 1 166 ? -21.720 7.769 27.991 1.00 88.31 166 GLN A N 1
ATOM 1359 C CA . GLN A 1 166 ? -22.805 6.789 27.964 1.00 88.31 166 GLN A CA 1
ATOM 1360 C C . GLN A 1 166 ? -22.562 5.693 26.920 1.00 88.31 166 GLN A C 1
ATOM 1362 O O . GLN A 1 166 ? -22.711 4.504 27.222 1.00 88.31 166 GLN A O 1
ATOM 1367 N N . LYS A 1 167 ? -22.161 6.063 25.695 1.00 86.62 167 LYS A N 1
ATOM 1368 C CA . LYS A 1 167 ? -21.864 5.084 24.639 1.00 86.62 167 LYS A CA 1
ATOM 1369 C C . LYS A 1 167 ? -20.658 4.215 24.983 1.00 86.62 167 LYS A C 1
ATOM 1371 O O . LYS A 1 167 ? -20.709 3.005 24.762 1.00 86.62 167 LYS A O 1
ATOM 1376 N N . TRP A 1 168 ? -19.599 4.797 25.543 1.00 89.19 168 TRP A N 1
ATOM 1377 C CA . TRP A 1 168 ? -18.416 4.065 25.983 1.00 89.19 168 TRP A CA 1
ATOM 1378 C C . TRP A 1 168 ? -18.760 3.054 27.078 1.00 89.19 168 TRP A C 1
ATOM 1380 O O . TRP A 1 168 ? -18.447 1.871 26.936 1.00 89.19 168 TRP A O 1
ATOM 1390 N N . ALA A 1 169 ? -19.462 3.489 28.128 1.00 90.62 169 ALA A N 1
ATOM 1391 C CA . ALA A 1 169 ? -19.889 2.617 29.218 1.00 90.62 169 ALA A CA 1
ATOM 1392 C C . ALA A 1 169 ? -20.753 1.455 28.703 1.00 90.62 169 ALA A C 1
ATOM 1394 O O . ALA A 1 169 ? -20.478 0.294 29.012 1.00 90.62 169 ALA A O 1
ATOM 1395 N N . SER A 1 170 ? -21.725 1.750 27.831 1.00 91.38 170 SER A N 1
ATOM 1396 C CA . SER A 1 170 ? -22.570 0.731 27.200 1.00 91.38 170 SER A CA 1
ATOM 1397 C C . SER A 1 170 ? -21.764 -0.257 26.348 1.00 91.38 170 SER A C 1
ATOM 1399 O O . SER A 1 170 ? -22.051 -1.456 26.346 1.00 91.38 170 SER A O 1
ATOM 1401 N N . ALA A 1 171 ? -20.722 0.210 25.654 1.00 90.31 171 ALA A N 1
ATOM 1402 C CA . ALA A 1 171 ? -19.850 -0.644 24.856 1.00 90.31 171 ALA A CA 1
ATOM 1403 C C . ALA A 1 171 ? -18.991 -1.579 25.712 1.00 90.31 171 ALA A C 1
ATOM 1405 O O . ALA A 1 171 ? -18.874 -2.763 25.387 1.00 90.31 171 ALA A O 1
ATOM 1406 N N . VAL A 1 172 ? -18.416 -1.070 26.803 1.00 91.94 172 VAL A N 1
ATOM 1407 C CA . VAL A 1 172 ? -17.602 -1.859 27.737 1.00 91.94 172 VAL A CA 1
ATOM 1408 C C . VAL A 1 172 ? -18.461 -2.898 28.455 1.00 91.94 172 VAL A C 1
ATOM 1410 O O . VAL A 1 172 ? -18.092 -4.073 28.493 1.00 91.94 172 VAL A O 1
ATOM 1413 N N . GLU A 1 173 ? -19.627 -2.501 28.965 1.00 92.50 173 GLU A N 1
ATOM 1414 C CA . GLU A 1 173 ? -20.559 -3.403 29.645 1.00 92.50 173 GLU A CA 1
ATOM 1415 C C . GLU A 1 173 ? -21.123 -4.452 28.678 1.00 92.50 173 GLU A C 1
ATOM 1417 O O . GLU A 1 173 ? -21.011 -5.655 28.917 1.00 92.50 173 GLU A O 1
ATOM 1422 N N . GLY A 1 174 ? -21.650 -4.009 27.533 1.00 89.94 174 GLY A N 1
ATOM 1423 C CA . GLY A 1 174 ? -22.270 -4.873 26.529 1.00 89.94 174 GLY A CA 1
ATOM 1424 C C . GLY A 1 174 ? -21.301 -5.833 25.832 1.00 89.94 174 GLY A C 1
ATOM 1425 O O . GLY A 1 174 ? -21.749 -6.801 25.211 1.00 89.94 174 GLY A O 1
ATOM 1426 N N . CYS A 1 175 ? -19.991 -5.586 25.926 1.00 90.62 175 CYS A N 1
ATOM 1427 C CA . CYS A 1 175 ? -18.941 -6.483 25.436 1.00 90.62 175 CYS A CA 1
ATOM 1428 C C . CYS A 1 175 ? -18.223 -7.254 26.556 1.00 90.62 175 CYS A C 1
ATOM 1430 O O . CYS A 1 175 ? -17.281 -7.985 26.252 1.00 90.62 175 CYS A O 1
ATOM 1432 N N . HIS A 1 176 ? -18.660 -7.117 27.815 1.00 90.56 176 HIS A N 1
ATOM 1433 C CA . HIS A 1 176 ? -18.049 -7.736 28.998 1.00 90.56 176 HIS A CA 1
ATOM 1434 C C . HIS A 1 176 ? -16.551 -7.420 29.158 1.00 90.56 176 HIS A C 1
ATOM 1436 O O . HIS A 1 176 ? -15.747 -8.291 29.481 1.00 90.56 176 HIS A O 1
ATOM 1442 N N . LEU A 1 177 ? -16.172 -6.163 28.921 1.00 89.00 177 LEU A N 1
ATOM 1443 C CA . LEU A 1 177 ? -14.787 -5.681 28.993 1.00 89.00 177 LEU A CA 1
ATOM 1444 C C . LEU A 1 177 ? -14.470 -4.936 30.298 1.00 89.00 177 LEU A C 1
ATOM 1446 O O . LEU A 1 177 ? -13.410 -4.323 30.407 1.00 89.00 177 LEU A O 1
ATOM 1450 N N . GLY A 1 178 ? -15.365 -4.981 31.289 1.00 85.12 178 GLY A N 1
ATOM 1451 C CA . GLY A 1 178 ? -15.095 -4.432 32.620 1.00 85.12 178 GLY A CA 1
ATOM 1452 C C . GLY A 1 178 ? -13.899 -5.136 33.269 1.00 85.12 178 GLY A C 1
ATOM 1453 O O . GLY A 1 178 ? -13.865 -6.365 33.315 1.00 85.12 178 GLY A O 1
ATOM 1454 N N . GLY A 1 179 ? -12.907 -4.372 33.738 1.00 83.56 179 GLY A N 1
ATOM 1455 C CA . GLY A 1 179 ? -11.652 -4.909 34.275 1.00 83.56 179 GLY A CA 1
ATOM 1456 C C . GLY A 1 179 ? -10.601 -5.258 33.215 1.00 83.56 179 GLY A C 1
ATOM 1457 O O . GLY A 1 179 ? -9.544 -5.798 33.550 1.00 83.56 179 GLY A O 1
ATOM 1458 N N . ASN A 1 180 ? -10.860 -4.997 31.927 1.00 87.00 180 ASN A N 1
ATOM 1459 C CA . ASN A 1 180 ? -9.842 -5.160 30.896 1.00 87.00 180 ASN A CA 1
ATOM 1460 C C . ASN A 1 180 ? -8.831 -4.009 30.991 1.00 87.00 180 ASN A C 1
ATOM 1462 O O . ASN A 1 180 ? -9.097 -2.901 30.527 1.00 87.00 180 ASN A O 1
ATOM 1466 N N . VAL A 1 181 ? -7.655 -4.314 31.545 1.00 85.81 181 VAL A N 1
ATOM 1467 C CA . VAL A 1 181 ? -6.555 -3.359 31.774 1.00 85.81 181 VAL A CA 1
ATOM 1468 C C . VAL A 1 181 ? -6.248 -2.524 30.532 1.00 85.81 181 VAL A C 1
ATOM 1470 O O . VAL A 1 181 ? -6.081 -1.314 30.623 1.00 85.81 181 VAL A O 1
ATOM 1473 N N . TRP A 1 182 ? -6.234 -3.141 29.349 1.00 85.81 182 TRP A N 1
ATOM 1474 C CA . TRP A 1 182 ? -5.920 -2.436 28.110 1.00 85.81 182 TRP A CA 1
ATOM 1475 C C . TRP A 1 182 ? -7.017 -1.439 27.709 1.00 85.81 182 TRP A C 1
ATOM 1477 O O . TRP A 1 182 ? -6.721 -0.333 27.260 1.00 85.81 182 TRP A O 1
ATOM 1487 N N . VAL A 1 183 ? -8.290 -1.811 27.878 1.00 84.75 183 VAL A N 1
ATOM 1488 C CA . VAL A 1 183 ? -9.440 -0.932 27.597 1.00 84.75 183 VAL A CA 1
ATOM 1489 C C . VAL A 1 183 ? -9.504 0.219 28.604 1.00 84.75 183 VAL A C 1
ATOM 1491 O O . VAL A 1 183 ? -9.809 1.346 28.219 1.00 84.75 183 VAL A O 1
ATOM 1494 N N . GLU A 1 184 ? -9.166 -0.034 29.867 1.00 83.50 184 GLU A N 1
ATOM 1495 C CA . GLU A 1 184 ? -9.066 0.997 30.905 1.00 83.50 184 GLU A CA 1
ATOM 1496 C C . GLU A 1 184 ? -7.916 1.972 30.629 1.00 83.50 184 GLU A C 1
ATOM 1498 O O . GLU A 1 184 ? -8.113 3.186 30.650 1.00 83.50 184 GLU A O 1
ATOM 1503 N N . GLU A 1 185 ? -6.728 1.469 30.284 1.00 79.69 185 GLU A N 1
ATOM 1504 C CA . GLU A 1 185 ? -5.595 2.296 29.854 1.00 79.69 185 GLU A CA 1
ATOM 1505 C C . GLU A 1 185 ? -5.935 3.139 28.622 1.00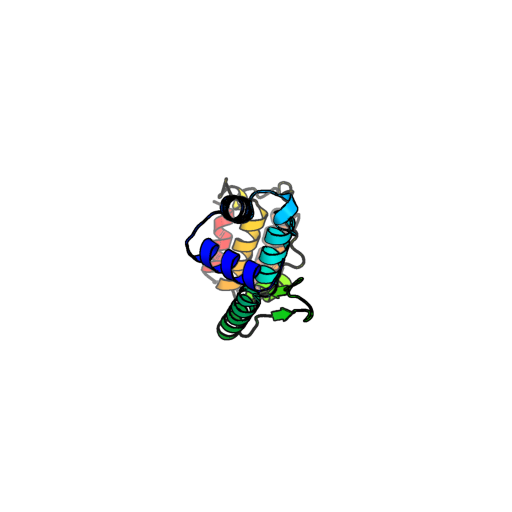 79.69 185 GLU A C 1
ATOM 1507 O O . GLU A 1 185 ? -5.540 4.303 28.533 1.00 79.69 185 GLU A O 1
ATOM 1512 N N . LEU A 1 186 ? -6.668 2.566 27.664 1.00 80.56 186 LEU A N 1
ATOM 1513 C CA . LEU A 1 186 ? -7.128 3.274 26.476 1.00 80.56 186 LEU A CA 1
ATOM 1514 C C . LEU A 1 186 ? -8.091 4.410 26.830 1.00 80.56 186 LEU A C 1
ATOM 1516 O O . LEU A 1 186 ? -7.942 5.512 26.309 1.00 80.56 186 LEU A O 1
ATOM 1520 N N . TYR A 1 187 ? -9.052 4.148 27.715 1.00 81.69 187 TYR A N 1
ATOM 1521 C CA . TYR A 1 187 ? -9.995 5.152 28.195 1.00 81.69 187 TYR A CA 1
ATOM 1522 C C . TYR A 1 187 ? -9.280 6.280 28.945 1.00 81.69 187 TYR A C 1
ATOM 1524 O O . TYR A 1 187 ? -9.537 7.449 28.682 1.00 81.69 187 TYR A O 1
ATOM 1532 N N . ASN A 1 188 ? -8.312 5.952 29.805 1.00 75.62 188 ASN A N 1
ATOM 1533 C CA . ASN A 1 188 ? -7.560 6.937 30.586 1.00 75.62 188 ASN A CA 1
ATOM 1534 C C . ASN A 1 188 ? -6.722 7.893 29.720 1.00 75.62 188 ASN A C 1
ATOM 1536 O O . ASN A 1 188 ? -6.449 9.017 30.135 1.00 75.62 188 ASN A O 1
ATOM 1540 N N . LYS A 1 189 ? -6.359 7.498 28.493 1.00 68.44 189 LYS A N 1
ATOM 1541 C CA . LYS A 1 189 ? -5.662 8.376 27.535 1.00 68.44 189 LYS A CA 1
ATOM 1542 C C . LYS A 1 189 ? -6.522 9.523 27.004 1.00 68.44 189 LYS A C 1
ATOM 1544 O O . LYS A 1 189 ? -5.975 10.401 26.350 1.00 68.44 189 LYS A O 1
ATOM 1549 N N . LYS A 1 190 ? -7.836 9.541 27.257 1.00 66.25 190 LYS A N 1
ATOM 1550 C CA . LYS A 1 190 ? -8.702 10.666 26.861 1.00 66.25 190 LYS A CA 1
ATOM 1551 C C . LYS A 1 190 ? -8.455 11.941 27.682 1.00 66.25 190 LYS A C 1
ATOM 1553 O O . LYS A 1 190 ? -8.815 13.015 27.219 1.00 66.25 190 LYS A O 1
ATOM 1558 N N . GLU A 1 191 ? -7.882 11.803 28.883 1.00 52.78 191 GLU A N 1
ATOM 1559 C CA . GLU A 1 191 ? -7.612 12.895 29.837 1.00 52.78 191 GLU A CA 1
ATOM 1560 C C . GLU A 1 191 ? -6.154 13.409 29.768 1.00 52.78 191 GLU A C 1
ATOM 1562 O O . GLU A 1 191 ? -5.779 14.287 30.546 1.00 52.78 191 GLU A O 1
ATOM 1567 N N . MET A 1 192 ? -5.316 12.837 28.888 1.00 46.41 192 MET A N 1
ATOM 1568 C CA . MET A 1 192 ? -3.907 13.222 28.684 1.00 46.41 192 MET A CA 1
ATOM 1569 C C . MET A 1 192 ? -3.774 14.212 27.534 1.00 46.41 192 MET A C 1
ATOM 1571 O O . MET A 1 192 ? -3.080 15.237 27.718 1.00 46.41 192 MET A O 1
#

Sequence (192 aa):
MNDGDVKQMRRMRKSGIPTCKIYDSFVSQRGSYDMVGFCKKDMYNKIERDRRGQDGDVKEAEKFLISLGFKDPKLYCGHKVDRLLHIFWCDGMSQIDYDIFGDVAFDATYGRNKYKYLIESFPNCSSSIMWVAFIRNVTCNVRNERFSKLFKECMLGDLDIEQFEQKWASAVEGCHLGGNVWVEELYNKKEM

Secondary structure (DSSP, 8-state):
--HHHHHHHHHHHHTT--HHHHHHHHHHHHSSSGGG-S-HHHHHHHHHHHHHT-THHHHHHHHHHHHHHHH-TT-EEEE-TTSSS-EEEE-HHHHHHHHHH-S----S--PPPS-THHHHT-TTS-HHHHHHHHHHHHHHHH--HHHHHHHHHHHHS---HHHHHHHHHHHHHHTT-TT-HHHHHHHHGGG-